Protein AF-A0A0N8VNX7-F1 (afdb_monomer_lite)

Secondary structure (DSSP, 8-state):
-EEEEEEE--HHHHHHHHHTT-EEEEEEEEE-S-TTT-EEB--EEE-S--SEEEEEEE--EEEEEE-----TTPBPP---SS--------------EEEEE--TT-EEEE-GGG-EEEESSS--SSSSEEEEE-SSS-EEEEEEEEETTTTEEEESEEEEE-TTEEEEEEEEEEEEEEEESS-PPTTBB--S--S-EEEEE-TT-GGGEEE-

Organism: NCBI:txid362413

Foldseek 3Di:
DKAKEKEFDDPVRLVVCQVLFKKKFKAFDKDWPCVVQKFFFRQDIDTNDDRIDMDMADAQKKKKWKPDDDDAQGFTDDDAPDDPPDPDDDDDPDMDMYMDGDAFQWEWEAEPPRDTDIHPPNRNPDRWYKYWYQYQDKTWMAMWGQDPVVRTTFGNITGIHHNGDMMTMGTALKMKIAMDSDPHDTRGGHDDGPGDIDIDHLVVPDVNYDYD

Structure (mmCIF, N/CA/C/O backbone):
data_AF-A0A0N8VNX7-F1
#
_entry.id   AF-A0A0N8VNX7-F1
#
loop_
_atom_site.group_PDB
_atom_site.id
_atom_site.type_symbol
_atom_site.label_atom_id
_atom_site.label_alt_id
_atom_site.label_comp_id
_atom_site.label_asym_id
_atom_site.label_entity_id
_atom_site.label_seq_id
_atom_site.pdbx_PDB_ins_code
_atom_site.Cartn_x
_atom_site.Cartn_y
_atom_site.Cartn_z
_atom_site.occupancy
_atom_site.B_iso_or_equiv
_atom_site.auth_seq_id
_atom_site.auth_comp_id
_atom_site.auth_asym_id
_atom_site.auth_atom_id
_atom_site.pdbx_PDB_model_num
ATOM 1 N N . MET A 1 1 ? -11.288 10.802 -5.639 1.00 75.00 1 MET A N 1
ATOM 2 C CA . MET A 1 1 ? -12.505 10.416 -4.893 1.00 75.00 1 MET A CA 1
ATOM 3 C C . MET A 1 1 ? -12.052 9.952 -3.524 1.00 75.00 1 MET A C 1
ATOM 5 O O . MET A 1 1 ? -11.127 9.146 -3.462 1.00 75.00 1 MET A O 1
ATOM 9 N N . LYS A 1 2 ? -12.613 10.541 -2.468 1.00 89.75 2 LYS A N 1
ATOM 10 C CA . LYS A 1 2 ? -12.216 10.286 -1.083 1.00 89.75 2 LYS A CA 1
ATOM 11 C C . LYS A 1 2 ? -12.902 9.029 -0.573 1.00 89.75 2 LYS A C 1
ATOM 13 O O . LYS A 1 2 ? -14.103 8.887 -0.768 1.00 89.75 2 LYS A O 1
ATOM 18 N N . ASN A 1 3 ? -12.131 8.137 0.032 1.00 93.56 3 ASN A N 1
ATOM 19 C CA . ASN A 1 3 ? -12.617 6.938 0.701 1.00 93.56 3 ASN A CA 1
ATOM 20 C C . ASN A 1 3 ? -12.489 7.136 2.208 1.00 93.56 3 ASN A C 1
ATOM 22 O O . ASN A 1 3 ? -11.553 7.804 2.665 1.00 93.56 3 ASN A O 1
ATOM 26 N N . SER A 1 4 ? -13.399 6.544 2.977 1.00 95.56 4 SER A N 1
ATOM 27 C CA . SER A 1 4 ? -13.313 6.597 4.431 1.00 95.56 4 SER A CA 1
ATOM 28 C C . SER A 1 4 ? -13.875 5.366 5.129 1.00 95.56 4 SER A C 1
ATOM 30 O O . SER A 1 4 ? -14.791 4.697 4.653 1.00 95.56 4 SER A O 1
ATOM 32 N N . VAL A 1 5 ? -13.325 5.076 6.303 1.00 96.81 5 VAL A N 1
ATOM 33 C CA . VAL A 1 5 ? -13.884 4.112 7.248 1.00 96.81 5 VAL A CA 1
ATOM 34 C C . VAL A 1 5 ? -13.924 4.748 8.627 1.00 96.81 5 VAL A C 1
ATOM 36 O O . VAL A 1 5 ? -12.922 5.285 9.098 1.00 96.81 5 VAL A O 1
ATOM 39 N N . ILE A 1 6 ? -15.087 4.680 9.269 1.00 97.00 6 ILE A N 1
ATOM 40 C CA . ILE A 1 6 ? -15.274 5.058 10.669 1.00 97.00 6 ILE A CA 1
ATOM 41 C C . ILE A 1 6 ? -15.385 3.775 11.480 1.00 97.00 6 ILE A C 1
ATOM 43 O O . ILE A 1 6 ? -16.216 2.928 11.171 1.00 97.00 6 ILE A O 1
ATOM 47 N N . ILE A 1 7 ? -14.567 3.642 12.515 1.00 96.44 7 ILE A N 1
ATOM 48 C CA . ILE A 1 7 ? -14.574 2.489 13.412 1.00 96.44 7 ILE A CA 1
ATOM 49 C C . ILE A 1 7 ? -15.059 2.960 14.772 1.00 96.44 7 ILE A C 1
ATOM 51 O O . ILE A 1 7 ? -14.428 3.834 15.374 1.00 96.44 7 ILE A O 1
ATOM 55 N N . ASN A 1 8 ? -16.156 2.383 15.252 1.00 97.12 8 ASN A N 1
ATOM 56 C CA . ASN A 1 8 ? -16.704 2.680 16.565 1.00 97.12 8 ASN A CA 1
ATOM 57 C C . ASN A 1 8 ? -16.364 1.579 17.568 1.00 97.12 8 ASN A C 1
ATOM 59 O O . ASN A 1 8 ? -16.551 0.391 17.323 1.00 97.12 8 ASN A O 1
ATOM 63 N N . PHE A 1 9 ? -15.925 1.995 18.748 1.00 96.38 9 PHE A N 1
ATOM 64 C CA . PHE A 1 9 ? -15.581 1.110 19.849 1.00 96.38 9 PHE A CA 1
ATOM 65 C C . PHE A 1 9 ? -16.485 1.364 21.052 1.00 96.38 9 PHE A C 1
ATOM 67 O O . PHE A 1 9 ? -16.878 2.500 21.341 1.00 96.38 9 PHE A O 1
ATOM 74 N N . SER A 1 10 ? -16.766 0.304 21.812 1.00 97.81 10 SER A N 1
ATOM 75 C CA . SER A 1 10 ? -17.293 0.466 23.165 1.00 97.81 10 SER A CA 1
ATOM 76 C C . SER A 1 10 ? -16.218 1.074 24.076 1.00 97.81 10 SER A C 1
ATOM 78 O O . SER A 1 10 ? -15.021 0.985 23.798 1.00 97.81 10 SER A O 1
ATOM 80 N N . GLN A 1 11 ? -16.638 1.682 25.190 1.00 98.00 11 GLN A N 1
ATOM 81 C CA . GLN A 1 11 ? -15.699 2.223 26.179 1.00 98.00 11 GLN A CA 1
ATOM 82 C C . GLN A 1 11 ? -14.754 1.134 26.719 1.00 98.00 11 GLN A C 1
ATOM 84 O O . GLN A 1 11 ? -13.549 1.351 26.782 1.00 98.00 11 GLN A O 1
ATOM 89 N N . GLU A 1 12 ? -15.296 -0.045 27.025 1.00 98.12 12 GLU A N 1
ATOM 90 C CA . GLU A 1 12 ? -14.537 -1.204 27.507 1.00 98.12 12 GLU A CA 1
ATOM 91 C C . GLU A 1 12 ? -13.461 -1.647 26.501 1.00 98.12 12 GLU A C 1
ATOM 93 O O . GLU A 1 12 ? -12.321 -1.908 26.875 1.00 98.12 12 GLU A O 1
ATOM 98 N N . THR A 1 13 ? -13.788 -1.662 25.202 1.00 96.50 13 THR A N 1
ATOM 99 C CA . THR A 1 13 ? -12.812 -2.001 24.154 1.00 96.50 13 THR A CA 1
ATOM 100 C C . THR A 1 13 ? -11.686 -0.972 24.077 1.00 96.50 13 THR A C 1
ATOM 102 O O . THR A 1 13 ? -10.525 -1.349 23.958 1.00 96.50 13 THR A O 1
ATOM 105 N N . VAL A 1 14 ? -12.002 0.323 24.177 1.00 97.69 14 VAL A N 1
ATOM 106 C CA . VAL A 1 14 ? -10.984 1.387 24.174 1.00 97.69 14 VAL A CA 1
ATOM 107 C C . VAL A 1 14 ? -10.014 1.225 25.345 1.00 97.69 14 VAL A C 1
ATOM 109 O O . VAL A 1 14 ? -8.804 1.352 25.159 1.00 97.69 14 VAL A O 1
ATOM 112 N N . GLU A 1 15 ? -10.527 0.931 26.539 1.00 98.06 15 GLU A N 1
ATOM 113 C CA . GLU A 1 15 ? -9.709 0.713 27.735 1.00 98.06 15 GLU A CA 1
ATOM 114 C C . GLU A 1 15 ? -8.779 -0.491 27.569 1.00 98.06 15 GLU A C 1
ATOM 116 O O . GLU A 1 15 ? -7.575 -0.353 27.785 1.00 98.06 15 GLU A O 1
ATOM 121 N N . ALA A 1 16 ? -9.305 -1.629 27.105 1.00 96.25 16 ALA A N 1
ATOM 122 C CA . ALA A 1 16 ? -8.510 -2.831 26.862 1.00 96.25 16 ALA A CA 1
ATOM 123 C C . ALA A 1 16 ? -7.405 -2.596 25.817 1.00 96.25 16 ALA A C 1
ATOM 125 O O . ALA A 1 16 ? -6.234 -2.884 26.070 1.00 96.25 16 ALA A O 1
ATOM 126 N N . LEU A 1 17 ? -7.752 -2.003 24.668 1.00 95.56 17 LEU A N 1
ATOM 127 C CA . LEU A 1 17 ? -6.796 -1.749 23.588 1.00 95.56 17 LEU A CA 1
ATOM 128 C C . LEU A 1 17 ? -5.668 -0.801 24.018 1.00 95.56 17 LEU A C 1
ATOM 130 O O . LEU A 1 17 ? -4.512 -1.003 23.646 1.00 95.56 17 LEU A O 1
ATOM 134 N N . ASN A 1 18 ? -5.992 0.232 24.800 1.00 96.25 18 ASN A N 1
ATOM 135 C CA . ASN A 1 18 ? -5.006 1.197 25.278 1.00 96.25 18 ASN A CA 1
ATOM 136 C C . ASN A 1 18 ? -4.121 0.635 26.397 1.00 96.25 18 ASN A C 1
ATOM 138 O O . ASN A 1 18 ? -2.932 0.940 26.426 1.00 96.25 18 ASN A O 1
ATOM 142 N N . MET A 1 19 ? -4.674 -0.183 27.297 1.00 96.19 19 MET A N 1
ATOM 143 C CA . MET A 1 19 ? -3.927 -0.790 28.404 1.00 96.19 19 MET A CA 1
ATOM 144 C C . MET A 1 19 ? -2.858 -1.768 27.907 1.00 96.19 19 MET A C 1
ATOM 146 O O . MET A 1 19 ? -1.741 -1.777 28.419 1.00 96.19 19 MET A O 1
ATOM 150 N N . GLU A 1 20 ? -3.181 -2.546 26.874 1.00 94.12 20 GLU A N 1
ATOM 151 C CA . GLU A 1 20 ? -2.264 -3.510 26.255 1.00 94.12 20 GLU A CA 1
ATOM 152 C C . GLU A 1 20 ? -1.399 -2.897 25.136 1.00 94.12 20 GLU A C 1
ATOM 154 O O . GLU A 1 20 ? -0.640 -3.607 24.484 1.00 94.12 20 GLU A O 1
ATOM 159 N N . ASN A 1 21 ? -1.464 -1.574 24.929 1.00 93.94 21 ASN A N 1
ATOM 160 C 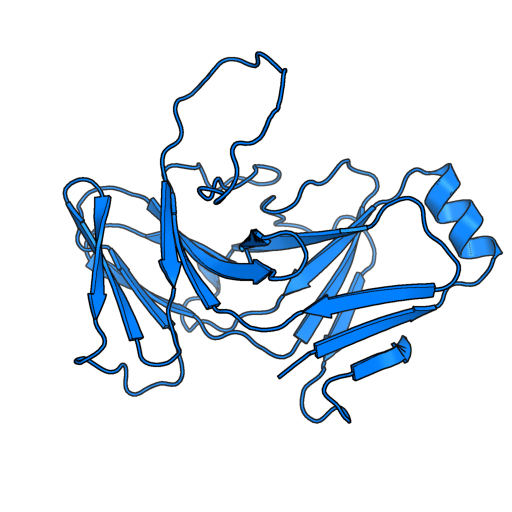CA . ASN A 1 21 ? -0.715 -0.849 23.894 1.00 93.94 21 ASN A CA 1
ATOM 161 C C . ASN A 1 21 ? -0.913 -1.401 22.471 1.00 93.94 21 ASN A C 1
ATOM 163 O O . ASN A 1 21 ? 0.029 -1.436 21.674 1.00 93.94 21 ASN A O 1
ATOM 167 N N . TYR A 1 22 ? -2.140 -1.796 22.121 1.00 95.19 22 TYR A N 1
ATOM 168 C CA . TYR A 1 22 ? -2.427 -2.233 20.759 1.00 95.19 22 TYR A CA 1
ATOM 169 C C . TYR A 1 22 ? -2.208 -1.112 19.737 1.00 95.19 22 TYR A C 1
ATOM 171 O O . TYR A 1 22 ? -2.371 0.084 19.998 1.00 95.19 22 TYR A O 1
ATOM 179 N N . THR A 1 23 ? -1.906 -1.542 18.521 1.00 95.50 23 THR A N 1
ATOM 180 C CA . THR A 1 23 ? -1.861 -0.737 17.307 1.00 95.50 23 THR A CA 1
ATOM 181 C C . THR A 1 23 ? -2.883 -1.291 16.323 1.00 95.50 23 THR A C 1
ATOM 183 O O . THR A 1 23 ? -2.962 -2.500 16.113 1.00 95.50 23 THR A O 1
ATOM 186 N N . LEU A 1 24 ? -3.670 -0.415 15.705 1.00 96.25 24 LEU A N 1
ATOM 187 C CA . LEU A 1 24 ? -4.528 -0.765 14.582 1.00 96.25 24 LEU A CA 1
ATOM 188 C C . LEU A 1 24 ? -3.742 -0.532 13.299 1.00 96.25 24 LEU A C 1
ATOM 190 O O . LEU A 1 24 ? -3.422 0.608 12.958 1.00 96.25 24 LEU A O 1
ATOM 194 N N . CYS A 1 25 ? -3.435 -1.619 12.607 1.00 97.06 25 CYS A N 1
ATOM 195 C CA . CYS A 1 25 ? -2.749 -1.622 11.328 1.00 97.06 25 CYS A CA 1
ATOM 196 C C . CYS A 1 25 ? -3.772 -1.645 10.195 1.00 97.06 25 CYS A C 1
ATOM 198 O O . CYS A 1 25 ? -4.707 -2.451 10.200 1.00 97.06 25 CYS A O 1
ATOM 200 N N . CYS A 1 26 ? -3.562 -0.783 9.208 1.00 96.88 26 CYS A N 1
ATOM 201 C CA . CYS A 1 26 ? -4.448 -0.616 8.068 1.00 96.88 26 CYS A CA 1
ATOM 202 C C . CYS A 1 26 ? -3.704 -0.943 6.777 1.00 96.88 26 CYS A C 1
ATOM 204 O O . CYS A 1 26 ? -2.600 -0.450 6.549 1.00 96.88 26 CYS A O 1
ATOM 206 N N . PHE A 1 27 ? -4.332 -1.726 5.906 1.00 96.94 27 PHE A N 1
ATOM 207 C CA . PHE A 1 27 ? -3.760 -2.169 4.640 1.00 96.94 27 PHE A CA 1
ATOM 208 C C . PHE A 1 27 ? -4.718 -1.841 3.505 1.00 96.94 27 PHE A C 1
ATOM 210 O O . PHE A 1 27 ? -5.876 -2.265 3.520 1.00 96.94 27 PHE A O 1
ATOM 217 N N . LEU A 1 28 ? -4.228 -1.121 2.500 1.00 96.56 28 LEU A N 1
ATOM 218 C CA . LEU A 1 28 ? -4.985 -0.887 1.276 1.00 96.56 28 LEU A CA 1
ATOM 219 C C . LEU A 1 28 ? -4.839 -2.093 0.350 1.00 96.56 28 LEU A C 1
ATOM 221 O O . LEU A 1 28 ? -3.729 -2.526 0.039 1.00 96.56 28 LEU A O 1
ATOM 225 N N . ALA A 1 29 ? -5.965 -2.644 -0.095 1.00 94.44 29 ALA A N 1
ATOM 226 C CA . ALA A 1 29 ? -5.950 -3.801 -0.972 1.00 94.44 29 ALA A CA 1
ATOM 227 C C . ALA A 1 29 ? -5.493 -3.426 -2.387 1.00 94.44 29 ALA A C 1
ATOM 229 O O . ALA A 1 29 ? -5.868 -2.388 -2.933 1.00 94.44 29 ALA A O 1
ATOM 230 N N . CYS A 1 30 ? -4.747 -4.332 -3.013 1.00 94.06 30 CYS A N 1
ATOM 231 C CA . CYS A 1 30 ? -4.369 -4.254 -4.419 1.00 94.06 30 CYS A CA 1
ATOM 232 C C . CYS A 1 30 ? -4.685 -5.582 -5.115 1.00 94.06 30 CYS A C 1
ATOM 234 O O . CYS A 1 30 ? -4.699 -6.641 -4.489 1.00 94.06 30 CYS A O 1
ATOM 236 N N . LYS A 1 31 ? -4.924 -5.526 -6.422 1.00 93.38 31 LYS A N 1
ATOM 237 C CA . LYS A 1 31 ? -5.036 -6.678 -7.318 1.00 93.38 31 LYS A CA 1
ATOM 238 C C . LYS A 1 31 ? -3.792 -6.747 -8.195 1.00 93.38 31 LYS A C 1
ATOM 240 O O . LYS A 1 31 ? -3.263 -5.713 -8.586 1.00 93.38 31 LYS A O 1
ATOM 245 N N . SER A 1 32 ? -3.357 -7.958 -8.507 1.00 92.88 32 SER A N 1
ATOM 246 C CA . SER A 1 32 ? -2.260 -8.236 -9.434 1.00 92.88 32 SER A CA 1
ATOM 247 C C . SER A 1 32 ? -2.495 -9.597 -10.078 1.00 92.88 32 SER A C 1
ATOM 249 O O . SER A 1 32 ? -3.056 -10.482 -9.423 1.00 92.88 32 SER A O 1
ATOM 251 N N . LYS A 1 33 ? -2.045 -9.804 -11.321 1.00 90.12 33 LYS A N 1
ATOM 252 C CA . LYS A 1 33 ? -1.993 -11.148 -11.923 1.00 90.12 33 LYS A CA 1
ATOM 253 C C . LYS A 1 33 ? -0.903 -12.024 -11.298 1.00 90.12 33 LYS A C 1
ATOM 255 O O . LYS A 1 33 ? -0.966 -13.241 -11.440 1.00 90.12 33 LYS A O 1
ATOM 260 N N . ASN A 1 34 ? 0.030 -11.430 -10.545 1.00 86.56 34 ASN A N 1
ATOM 261 C CA . ASN A 1 34 ? 1.129 -12.115 -9.861 1.00 86.56 34 ASN A CA 1
ATOM 262 C C . ASN A 1 34 ? 0.995 -12.050 -8.320 1.00 86.56 34 ASN A C 1
ATOM 264 O O . ASN A 1 34 ? 1.906 -11.570 -7.637 1.00 86.56 34 ASN A O 1
ATOM 268 N N . PRO A 1 35 ? -0.115 -12.530 -7.720 1.00 86.31 35 PRO A N 1
ATOM 269 C CA . PRO A 1 35 ? -0.376 -12.364 -6.287 1.00 86.31 35 PRO A CA 1
ATOM 270 C C . PRO A 1 35 ? 0.632 -13.099 -5.390 1.00 86.31 35 PRO A C 1
ATOM 272 O O . PRO A 1 35 ? 0.799 -12.735 -4.232 1.00 86.31 35 PRO A O 1
ATOM 275 N N . SER A 1 36 ? 1.344 -14.108 -5.901 1.00 86.06 36 SER A N 1
ATOM 276 C CA . SER A 1 36 ? 2.385 -14.824 -5.150 1.00 86.06 36 SER A CA 1
ATOM 277 C C . SER A 1 36 ? 3.630 -13.972 -4.865 1.00 86.06 36 SER A C 1
ATOM 279 O O . SER A 1 36 ? 4.346 -14.243 -3.897 1.00 86.06 36 SER A O 1
ATOM 281 N N . LEU A 1 37 ? 3.885 -12.937 -5.675 1.00 87.88 37 LEU A N 1
ATOM 282 C CA . LEU A 1 37 ? 4.997 -11.994 -5.503 1.00 87.88 37 LEU A CA 1
ATOM 283 C C . LEU A 1 37 ? 4.621 -10.791 -4.632 1.00 87.88 37 LEU A C 1
ATOM 285 O O . LEU A 1 37 ? 5.503 -10.123 -4.097 1.00 87.88 37 LEU A O 1
ATOM 289 N N . PHE A 1 38 ? 3.322 -10.541 -4.469 1.00 91.75 38 PHE A N 1
ATOM 290 C CA . PHE A 1 38 ? 2.795 -9.446 -3.668 1.00 91.75 38 PHE A CA 1
ATOM 291 C C . PHE A 1 38 ? 3.092 -9.658 -2.185 1.00 91.75 38 PHE A C 1
ATOM 293 O O . PHE A 1 38 ? 2.916 -10.756 -1.645 1.00 91.75 38 PHE A O 1
ATOM 300 N N . ARG A 1 39 ? 3.499 -8.587 -1.508 1.00 95.12 39 ARG A N 1
ATOM 301 C CA . ARG A 1 39 ? 3.531 -8.480 -0.050 1.00 95.12 39 ARG A CA 1
ATOM 302 C C . ARG A 1 39 ? 2.822 -7.183 0.355 1.00 95.12 39 ARG A C 1
ATOM 304 O O . ARG A 1 39 ? 3.128 -6.138 -0.226 1.00 95.12 39 ARG A O 1
ATOM 311 N N . PRO A 1 40 ? 1.876 -7.218 1.307 1.00 95.44 40 PRO A N 1
ATOM 312 C CA . PRO A 1 40 ? 1.187 -6.012 1.733 1.00 95.44 40 PRO A CA 1
ATOM 313 C C . PRO A 1 40 ? 2.107 -5.167 2.614 1.00 95.44 40 PRO A C 1
ATOM 315 O O . PRO A 1 40 ? 2.931 -5.688 3.372 1.00 95.44 40 PRO A O 1
ATOM 318 N N . LEU A 1 41 ? 1.934 -3.854 2.522 1.00 97.06 41 LEU A N 1
ATOM 319 C CA . LEU A 1 41 ? 2.590 -2.895 3.398 1.00 97.06 41 LEU A CA 1
ATOM 320 C C . LEU A 1 41 ? 1.563 -2.282 4.343 1.00 97.06 41 LEU A C 1
ATOM 322 O O . LEU A 1 41 ? 0.450 -1.962 3.923 1.00 97.06 41 LEU A O 1
ATOM 326 N N . CYS A 1 42 ? 1.938 -2.117 5.612 1.00 97.06 42 CYS A N 1
ATOM 327 C CA . CYS A 1 42 ? 1.116 -1.395 6.575 1.00 97.06 42 CYS A CA 1
ATOM 328 C C . CYS A 1 42 ? 1.023 0.069 6.135 1.00 97.06 42 CYS A C 1
ATOM 330 O O . CYS A 1 42 ? 1.985 0.825 6.249 1.00 97.06 42 CYS A O 1
ATOM 332 N N . TRP A 1 43 ? -0.122 0.455 5.584 1.00 96.62 43 TRP A N 1
ATOM 333 C CA . TRP A 1 43 ? -0.328 1.767 4.981 1.00 96.62 43 TRP A CA 1
ATOM 334 C C . TRP A 1 43 ? -0.519 2.850 6.048 1.00 96.62 43 TRP A C 1
ATOM 336 O O . TRP A 1 43 ? 0.042 3.938 5.935 1.00 96.62 43 TRP A O 1
ATOM 346 N N . ASN A 1 44 ? -1.279 2.541 7.101 1.00 95.38 44 ASN A N 1
ATOM 347 C CA . ASN A 1 44 ? -1.517 3.450 8.217 1.00 95.38 44 ASN A CA 1
ATOM 348 C C . ASN A 1 44 ? -1.531 2.696 9.549 1.00 95.38 44 ASN A C 1
ATOM 350 O O . ASN A 1 44 ? -1.975 1.546 9.618 1.00 95.38 44 ASN A O 1
ATOM 354 N N . VAL A 1 45 ? -1.074 3.369 10.602 1.00 95.38 45 VAL A N 1
ATOM 355 C CA . VAL A 1 45 ? -1.129 2.886 11.980 1.00 95.38 45 VAL A CA 1
ATOM 356 C C . VAL A 1 45 ? -1.870 3.882 12.860 1.00 95.38 45 VAL A C 1
ATOM 358 O O . VAL A 1 45 ? -1.602 5.083 12.827 1.00 95.38 45 VAL A O 1
ATOM 361 N N . THR A 1 46 ? -2.777 3.374 13.689 1.00 95.69 46 THR A N 1
ATOM 362 C CA . THR A 1 46 ? -3.441 4.147 14.743 1.00 95.69 46 THR A CA 1
ATOM 363 C C . THR A 1 46 ? -3.105 3.550 16.104 1.00 95.69 46 THR A C 1
ATOM 365 O O . THR A 1 46 ? -3.198 2.341 16.306 1.00 95.69 46 THR A O 1
ATOM 368 N N . LYS A 1 47 ? -2.722 4.415 17.042 1.00 94.56 47 LYS A N 1
ATOM 369 C CA . LYS A 1 47 ? -2.460 4.098 18.451 1.00 94.56 47 LYS A CA 1
ATOM 370 C C . LYS A 1 47 ? -3.280 5.042 19.319 1.00 94.56 47 LYS A C 1
ATOM 372 O O . LYS A 1 47 ? -3.703 6.087 18.829 1.00 94.56 47 LYS A O 1
ATOM 377 N N . ARG A 1 48 ? -3.416 4.728 20.612 1.00 93.44 48 ARG A N 1
ATOM 378 C CA . ARG A 1 48 ? -4.162 5.550 21.586 1.00 93.44 48 ARG A CA 1
ATOM 379 C C . ARG A 1 48 ? -5.606 5.763 21.126 1.00 93.44 48 ARG A C 1
ATOM 381 O O . ARG A 1 48 ? -5.998 6.838 20.679 1.00 93.44 48 ARG A O 1
ATOM 388 N N . PHE A 1 49 ? -6.374 4.689 21.201 1.00 95.75 49 PHE A N 1
ATOM 389 C CA . PHE A 1 49 ? -7.737 4.621 20.711 1.00 95.75 49 PHE A CA 1
ATOM 390 C C . PHE A 1 49 ? -8.673 5.553 21.471 1.00 95.75 49 PHE A C 1
ATOM 392 O O . PHE A 1 49 ? -8.566 5.735 22.684 1.00 95.75 49 PHE A O 1
ATOM 399 N N . MET A 1 50 ? -9.634 6.078 20.722 1.00 96.75 50 MET A N 1
ATOM 400 C CA . MET A 1 50 ? -10.824 6.770 21.206 1.00 96.75 50 MET A CA 1
ATOM 401 C C . MET A 1 50 ? -12.050 5.976 20.743 1.00 96.75 50 MET A C 1
ATOM 403 O O . MET A 1 50 ? -11.917 5.070 19.926 1.00 96.75 50 MET A O 1
ATOM 407 N N . LYS A 1 51 ? -13.257 6.328 21.205 1.00 97.31 51 LYS A N 1
ATOM 408 C CA . LYS A 1 51 ? -14.499 5.626 20.811 1.00 97.31 51 LYS A CA 1
ATOM 409 C C . LYS A 1 51 ? -14.789 5.629 19.310 1.00 97.31 51 LYS A C 1
ATOM 411 O O . LYS A 1 51 ? -15.563 4.796 18.862 1.00 97.31 51 LYS A O 1
ATOM 416 N N . SER A 1 52 ? -14.219 6.567 18.563 1.00 97.38 52 SER A N 1
ATOM 417 C CA . SER A 1 52 ? -14.374 6.668 17.116 1.00 97.38 52 SER A CA 1
ATOM 418 C C . SER A 1 52 ? -13.013 6.934 1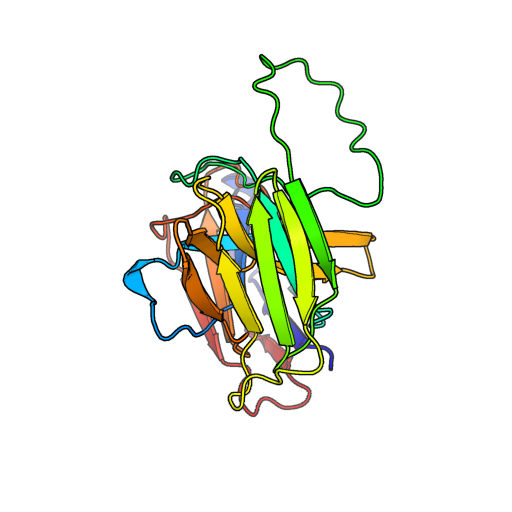6.495 1.00 97.38 52 SER A C 1
ATOM 420 O O . SER A 1 52 ? -12.332 7.884 16.887 1.00 97.38 52 SER A O 1
ATOM 422 N N . VAL A 1 53 ? -12.640 6.125 15.509 1.00 96.31 53 VAL A N 1
ATOM 423 C CA . VAL A 1 53 ? -11.448 6.321 14.677 1.00 96.31 53 VAL A CA 1
ATOM 424 C C . VAL A 1 53 ? -11.901 6.525 13.240 1.00 96.31 53 VAL A C 1
ATOM 426 O O . VAL A 1 53 ? -12.605 5.687 12.687 1.00 96.31 53 VAL A O 1
ATOM 429 N N . LEU A 1 54 ? -11.503 7.647 12.645 1.00 95.75 54 LEU A N 1
ATOM 430 C CA . LEU A 1 54 ? -11.749 7.959 11.242 1.00 95.75 54 LEU A CA 1
ATOM 431 C C . LEU A 1 54 ? -10.462 7.722 10.449 1.00 95.75 54 LEU A C 1
ATOM 433 O O . LEU A 1 54 ? -9.430 8.320 10.746 1.00 95.75 54 LEU A O 1
ATOM 437 N N . ILE A 1 55 ? -10.549 6.877 9.428 1.00 94.69 55 ILE A N 1
ATOM 438 C CA . ILE A 1 55 ? -9.477 6.617 8.470 1.00 94.69 55 ILE A CA 1
ATOM 439 C C . ILE A 1 55 ? -9.942 7.129 7.114 1.00 94.69 55 ILE A C 1
ATOM 441 O O . ILE A 1 55 ? -10.989 6.705 6.628 1.00 94.69 55 ILE A O 1
ATOM 445 N N . GLU A 1 56 ? -9.168 8.015 6.491 1.00 93.69 56 GLU A N 1
ATOM 446 C CA . GLU A 1 56 ? -9.497 8.594 5.187 1.00 93.69 56 GLU A CA 1
ATOM 447 C C . GLU A 1 56 ? -8.313 8.526 4.234 1.00 93.69 56 GLU A C 1
ATOM 449 O O . GLU A 1 56 ? -7.165 8.718 4.637 1.00 93.69 56 GLU A O 1
ATOM 454 N N . TRP A 1 57 ? -8.598 8.297 2.955 1.00 92.25 57 TRP A N 1
ATOM 455 C CA . TRP A 1 57 ? -7.580 8.342 1.915 1.00 92.25 57 TRP A CA 1
ATOM 456 C C . TRP A 1 57 ? -8.153 8.742 0.564 1.00 92.25 57 TRP A C 1
ATOM 458 O O . TRP A 1 57 ? -9.328 8.542 0.253 1.00 92.25 57 TRP A O 1
ATOM 468 N N . GLU A 1 58 ? -7.270 9.262 -0.275 1.00 89.69 58 GLU A N 1
ATOM 469 C CA . GLU A 1 58 ? -7.503 9.478 -1.695 1.00 89.69 58 GLU A CA 1
ATOM 470 C C . GLU A 1 58 ? -6.401 8.765 -2.466 1.00 89.69 58 GLU A C 1
ATOM 472 O O . GLU A 1 58 ? -5.250 8.745 -2.037 1.00 89.69 58 GLU A O 1
ATOM 477 N N . TYR A 1 59 ? -6.730 8.191 -3.619 1.00 84.94 59 TYR A N 1
ATOM 478 C CA . TYR A 1 59 ? -5.726 7.582 -4.485 1.00 84.94 59 TYR A CA 1
ATOM 479 C C . TYR A 1 59 ? -4.974 8.661 -5.276 1.00 84.94 59 TYR A C 1
ATOM 481 O O . TYR A 1 59 ? -5.222 8.861 -6.461 1.00 84.94 59 TYR A O 1
ATOM 489 N N . SER A 1 60 ? -4.050 9.358 -4.611 1.00 92.50 60 SER A N 1
ATOM 490 C CA . SER A 1 60 ? -2.958 10.075 -5.277 1.00 92.50 60 SER A CA 1
ATOM 491 C C . SER A 1 60 ? -1.814 9.082 -5.484 1.00 92.50 60 SER A C 1
ATOM 493 O O . SER A 1 60 ? -0.967 8.896 -4.608 1.00 92.50 60 SER A O 1
ATOM 495 N N . LEU A 1 61 ? -1.894 8.329 -6.582 1.00 94.25 61 LEU A N 1
ATOM 496 C CA . LEU A 1 61 ? -1.029 7.180 -6.832 1.00 94.25 61 LEU A CA 1
ATOM 497 C C . LEU A 1 61 ? 0.392 7.602 -7.207 1.00 94.25 61 LEU A C 1
ATOM 499 O O . LEU A 1 61 ? 0.615 8.485 -8.036 1.00 94.25 61 LEU A O 1
ATOM 503 N N . SER A 1 62 ? 1.344 6.879 -6.630 1.00 95.88 62 SER A N 1
ATOM 504 C CA . SER A 1 62 ? 2.743 6.889 -7.024 1.00 95.88 62 SER A CA 1
ATOM 505 C C . SER A 1 62 ? 3.262 5.458 -7.106 1.00 95.88 62 SER A C 1
ATOM 507 O O . SER A 1 62 ? 2.765 4.560 -6.425 1.00 95.88 62 SER A O 1
ATOM 509 N N . SER A 1 63 ? 4.276 5.237 -7.930 1.00 95.88 63 SER A N 1
ATOM 510 C CA . SER A 1 63 ? 5.080 4.019 -7.925 1.00 95.88 63 SER A CA 1
ATOM 511 C C . SER A 1 63 ? 6.471 4.318 -7.385 1.00 95.88 63 SER A C 1
ATOM 513 O O . SER A 1 63 ? 6.907 5.472 -7.357 1.00 95.88 63 SER A O 1
ATOM 515 N N . TYR A 1 64 ? 7.174 3.288 -6.930 1.00 96.44 64 TYR A N 1
ATOM 516 C CA . TYR A 1 64 ? 8.511 3.447 -6.371 1.00 96.44 64 TYR A CA 1
ATOM 517 C C . TYR A 1 64 ? 9.454 2.314 -6.772 1.00 96.44 64 TYR A C 1
ATOM 519 O O . TYR A 1 64 ? 9.026 1.201 -7.083 1.00 96.44 64 TYR A O 1
ATOM 527 N N . ALA A 1 65 ? 10.751 2.607 -6.687 1.00 96.25 65 ALA A N 1
ATOM 528 C CA . ALA A 1 65 ? 11.832 1.630 -6.650 1.00 96.25 65 ALA A CA 1
ATOM 529 C C . ALA A 1 65 ? 12.685 1.887 -5.405 1.00 96.25 65 ALA A C 1
ATOM 531 O O . ALA A 1 65 ? 12.950 3.033 -5.047 1.00 96.25 65 ALA A O 1
ATOM 532 N N . SER A 1 66 ? 13.091 0.824 -4.720 1.00 95.94 66 SER A N 1
ATOM 533 C CA . SER A 1 66 ? 13.844 0.900 -3.470 1.00 95.94 66 SER A CA 1
ATOM 534 C C . SER A 1 66 ? 14.853 -0.237 -3.377 1.00 95.94 66 SER A C 1
ATOM 536 O O . SER A 1 66 ? 14.595 -1.348 -3.841 1.00 95.94 66 SER A O 1
ATOM 538 N N . THR A 1 67 ? 15.994 0.023 -2.743 1.00 94.94 67 THR A N 1
ATOM 539 C CA . THR A 1 67 ? 16.993 -1.005 -2.410 1.00 94.94 67 THR A CA 1
ATOM 540 C C . THR A 1 67 ? 16.720 -1.677 -1.059 1.00 94.94 67 THR A C 1
ATOM 542 O O . THR A 1 67 ? 17.518 -2.494 -0.591 1.00 94.94 67 THR A O 1
ATOM 545 N N . SER A 1 68 ? 15.595 -1.350 -0.411 1.00 95.31 68 SER A N 1
ATOM 546 C CA . SER A 1 68 ? 15.127 -2.041 0.790 1.00 95.31 68 SER A CA 1
ATOM 547 C C . SER A 1 68 ? 14.955 -3.540 0.550 1.00 95.31 68 SER A C 1
ATOM 549 O O . SER A 1 68 ? 14.416 -3.979 -0.462 1.00 95.31 68 SER A O 1
ATOM 551 N N . VAL A 1 69 ? 15.351 -4.336 1.541 1.00 93.75 69 VAL A N 1
ATOM 552 C CA . VAL A 1 69 ? 15.135 -5.785 1.526 1.00 93.75 69 VAL A CA 1
ATOM 553 C C . VAL A 1 69 ? 13.693 -6.088 1.931 1.00 93.75 69 VAL A C 1
ATOM 555 O O . VAL A 1 69 ? 13.222 -5.608 2.964 1.00 93.75 69 VAL A O 1
ATOM 558 N N . ILE A 1 70 ? 13.011 -6.927 1.150 1.00 94.88 70 ILE A N 1
ATOM 559 C CA . ILE A 1 70 ? 11.649 -7.388 1.445 1.00 94.8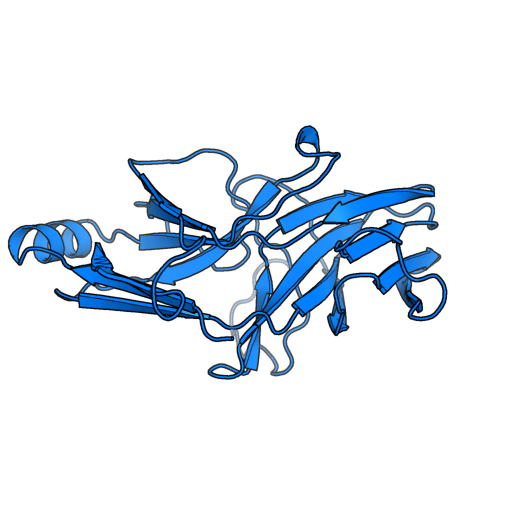8 70 ILE A CA 1
ATOM 560 C C . ILE A 1 70 ? 11.725 -8.580 2.402 1.00 94.88 70 ILE A C 1
ATOM 562 O O . ILE A 1 70 ? 11.961 -9.715 1.989 1.00 94.88 70 ILE A O 1
ATOM 566 N N . MET A 1 71 ? 11.519 -8.312 3.687 1.00 93.75 71 MET A N 1
ATOM 567 C CA . MET A 1 71 ? 11.464 -9.305 4.761 1.00 93.75 71 MET A CA 1
ATOM 568 C C . MET A 1 71 ? 10.309 -8.971 5.709 1.00 93.75 71 MET A C 1
ATOM 570 O O . MET A 1 71 ? 9.966 -7.793 5.805 1.00 93.75 71 MET A O 1
ATOM 574 N N . PRO A 1 72 ? 9.712 -9.967 6.394 1.00 93.06 72 PRO A N 1
ATOM 575 C CA . PRO A 1 72 ? 8.735 -9.710 7.451 1.00 93.06 72 PRO A CA 1
ATOM 576 C C . PRO A 1 72 ? 9.252 -8.669 8.445 1.00 93.06 72 PRO A C 1
ATOM 578 O O . PRO A 1 72 ? 10.440 -8.666 8.765 1.00 93.06 72 PRO A O 1
ATOM 581 N N . ASP A 1 73 ? 8.357 -7.793 8.891 1.00 91.81 73 ASP A N 1
ATOM 582 C CA . ASP A 1 73 ? 8.582 -6.768 9.916 1.00 91.81 73 ASP A CA 1
ATOM 583 C C . ASP A 1 73 ? 9.607 -5.690 9.533 1.00 91.81 73 ASP A C 1
ATOM 585 O O . ASP A 1 73 ? 9.913 -4.791 10.316 1.00 91.81 73 ASP A O 1
ATOM 589 N N . ASN A 1 74 ? 10.089 -5.715 8.288 1.00 93.38 74 ASN A N 1
ATOM 590 C CA . ASN A 1 74 ? 11.016 -4.727 7.772 1.00 93.38 74 ASN A CA 1
ATOM 591 C C . ASN A 1 74 ? 10.267 -3.562 7.113 1.00 93.38 74 ASN A C 1
ATOM 593 O O . ASN A 1 74 ? 9.301 -3.765 6.372 1.00 93.38 74 ASN A O 1
ATOM 597 N N . VAL A 1 75 ? 10.738 -2.337 7.349 1.00 94.88 75 VAL A N 1
ATOM 598 C CA . VAL A 1 75 ? 10.190 -1.123 6.727 1.00 94.88 75 VAL A CA 1
ATOM 599 C C . VAL A 1 75 ? 10.794 -0.945 5.337 1.00 94.88 75 VAL A C 1
ATOM 601 O O . VAL A 1 75 ? 12.017 -0.913 5.173 1.00 94.88 75 VAL A O 1
ATOM 604 N N . ILE A 1 76 ? 9.943 -0.799 4.322 1.00 96.44 76 ILE A N 1
ATOM 605 C CA . ILE A 1 76 ? 10.389 -0.431 2.977 1.00 96.44 76 ILE A CA 1
ATOM 606 C C . ILE A 1 76 ? 10.567 1.086 2.914 1.00 96.44 76 ILE A C 1
ATOM 608 O O . ILE A 1 76 ? 9.670 1.855 3.260 1.00 96.44 76 ILE A O 1
ATOM 612 N N . TYR A 1 77 ? 11.746 1.519 2.475 1.00 93.56 77 TYR A N 1
ATOM 613 C CA . TYR A 1 77 ? 12.087 2.926 2.357 1.00 93.56 77 TYR A CA 1
ATOM 614 C C . TYR A 1 77 ? 11.515 3.519 1.070 1.00 93.56 77 TYR A C 1
ATOM 616 O O . TYR A 1 77 ? 11.775 3.010 -0.025 1.00 93.56 77 TYR A O 1
ATOM 624 N N . PHE A 1 78 ? 10.823 4.648 1.223 1.00 87.44 78 PHE A N 1
ATOM 625 C CA . PHE A 1 78 ? 10.429 5.553 0.147 1.00 87.44 78 PHE A CA 1
ATOM 626 C C . PHE A 1 78 ? 10.977 6.942 0.469 1.00 87.44 78 PHE A C 1
ATOM 628 O O . PHE A 1 78 ? 10.789 7.392 1.607 1.00 87.44 78 PHE A O 1
ATOM 635 N N . PRO A 1 79 ? 11.592 7.652 -0.492 1.00 88.44 79 PRO A N 1
ATOM 636 C CA . PRO A 1 79 ? 11.955 9.049 -0.291 1.00 88.44 79 PRO A CA 1
ATOM 637 C C . PRO A 1 79 ? 10.733 9.879 0.108 1.00 88.44 79 PRO A C 1
ATOM 639 O O . PRO A 1 79 ? 9.712 9.865 -0.578 1.00 88.44 79 PRO A O 1
ATOM 642 N N . GLN A 1 80 ? 10.829 10.591 1.225 1.00 90.12 80 GLN A N 1
ATOM 643 C CA . GLN A 1 80 ? 9.775 11.487 1.695 1.00 90.12 80 GLN A CA 1
ATOM 644 C C . GLN A 1 80 ? 10.097 12.925 1.246 1.00 90.12 80 GLN A C 1
ATOM 646 O O . GLN A 1 80 ? 11.276 13.279 1.218 1.00 90.12 80 GLN A O 1
ATOM 651 N N . PRO A 1 81 ? 9.099 13.758 0.888 1.00 83.81 81 PRO A N 1
ATOM 652 C CA . PRO A 1 81 ? 9.337 15.135 0.437 1.00 83.81 81 PRO A CA 1
ATOM 653 C C . PRO A 1 81 ? 9.983 16.036 1.492 1.00 83.81 81 PRO A C 1
ATOM 655 O O . PRO A 1 81 ? 10.714 16.960 1.148 1.00 83.81 81 PRO A O 1
ATOM 658 N N . GLU A 1 82 ? 9.715 15.774 2.771 1.00 69.88 82 GLU A N 1
ATOM 659 C CA . GLU A 1 82 ? 10.333 16.484 3.886 1.00 69.88 82 GLU A CA 1
ATOM 660 C C . GLU A 1 82 ? 11.387 15.589 4.552 1.00 69.88 82 GLU A C 1
ATOM 662 O O . GLU A 1 82 ? 11.139 14.391 4.749 1.00 69.88 82 GLU A O 1
ATOM 667 N N . PRO A 1 83 ? 12.566 16.135 4.907 1.00 58.94 83 PRO A N 1
ATOM 668 C CA . PRO A 1 83 ? 13.582 15.370 5.607 1.00 58.94 83 PRO A CA 1
ATOM 669 C C . PRO A 1 83 ? 13.011 14.855 6.928 1.00 58.94 83 PRO A C 1
ATOM 671 O O . PRO A 1 83 ? 12.457 15.608 7.731 1.00 58.94 83 PRO A O 1
ATOM 674 N N . ILE A 1 84 ? 13.163 13.553 7.162 1.00 55.28 84 ILE A N 1
ATOM 675 C CA . ILE A 1 84 ? 12.875 12.958 8.461 1.00 55.28 84 ILE A CA 1
ATOM 676 C C . ILE A 1 84 ? 13.906 13.545 9.431 1.00 55.28 84 ILE A C 1
ATOM 678 O O . ILE A 1 84 ? 15.077 13.171 9.398 1.00 55.28 84 ILE A O 1
ATOM 682 N N . LEU A 1 85 ? 13.490 14.474 10.293 1.00 49.75 85 LEU A N 1
ATOM 683 C CA . LEU A 1 85 ? 14.250 14.811 11.494 1.00 49.75 85 LEU A CA 1
ATOM 684 C C . LEU A 1 85 ? 14.146 13.612 12.446 1.00 49.75 85 LEU A C 1
ATOM 686 O O . LEU A 1 85 ? 13.304 13.591 13.337 1.00 49.75 85 LEU A O 1
ATOM 690 N N . SER A 1 86 ? 14.947 12.571 12.220 1.00 49.78 86 SER A N 1
ATOM 691 C CA . SER A 1 86 ? 15.124 11.489 13.188 1.00 49.78 86 SER A CA 1
ATOM 692 C C . SER A 1 86 ? 16.567 11.466 13.658 1.00 49.78 86 SER A C 1
ATOM 694 O O . SER A 1 86 ? 17.460 10.923 13.005 1.00 49.78 86 SER A O 1
ATOM 696 N N . ASP A 1 87 ? 16.750 12.061 14.827 1.00 47.22 87 ASP A N 1
ATOM 697 C CA . ASP A 1 87 ? 17.869 11.846 15.725 1.00 47.22 87 ASP A CA 1
ATOM 698 C C . ASP A 1 87 ? 17.787 10.404 16.245 1.00 47.22 87 ASP A C 1
ATOM 700 O O . ASP A 1 87 ? 17.043 10.115 17.177 1.00 47.22 87 ASP A O 1
ATOM 704 N N . SER A 1 88 ? 18.424 9.454 15.554 1.00 44.72 88 SER A N 1
ATOM 705 C CA . SER A 1 88 ? 18.638 8.079 16.033 1.00 44.72 88 SER A CA 1
ATOM 706 C C . SER A 1 88 ? 19.672 7.368 15.160 1.00 44.72 88 SER A C 1
ATOM 708 O O . SER A 1 88 ? 19.364 6.732 14.152 1.00 44.72 88 SER A O 1
ATOM 710 N N . LEU A 1 89 ? 20.929 7.475 15.585 1.00 46.97 89 LEU A N 1
ATOM 711 C CA . LEU A 1 89 ? 22.062 6.680 15.121 1.00 46.97 89 LEU A CA 1
ATOM 712 C C . LEU A 1 89 ? 21.777 5.180 15.304 1.00 46.97 89 LEU A C 1
ATOM 714 O O . LEU A 1 89 ? 22.005 4.618 16.373 1.00 46.97 89 LEU A O 1
ATOM 718 N N . SER A 1 90 ? 21.337 4.500 14.247 1.00 48.31 90 SER A N 1
ATOM 719 C CA . SER A 1 90 ? 21.406 3.039 14.170 1.00 48.31 90 SER A CA 1
ATOM 720 C C . SER A 1 90 ? 22.055 2.621 12.846 1.00 48.31 90 SER A C 1
ATOM 722 O O . SER A 1 90 ? 21.579 2.928 11.760 1.00 48.31 90 SER A O 1
ATOM 724 N N . ARG A 1 91 ? 23.244 2.016 12.988 1.00 50.31 91 ARG A N 1
ATOM 725 C CA . ARG A 1 91 ? 24.136 1.382 11.993 1.00 50.31 91 ARG A CA 1
ATOM 726 C C . ARG A 1 91 ? 23.625 1.425 10.542 1.00 50.31 91 ARG A C 1
ATOM 728 O O . ARG A 1 91 ? 22.927 0.524 10.085 1.00 50.31 91 ARG A O 1
ATOM 735 N N . LEU A 1 92 ? 24.022 2.475 9.824 1.00 50.78 92 LEU A N 1
ATOM 736 C CA . LEU A 1 92 ? 23.537 2.806 8.486 1.00 50.78 92 LEU A CA 1
ATOM 737 C C . LEU A 1 92 ? 23.998 1.781 7.437 1.00 50.78 92 LEU A C 1
ATOM 739 O O . LEU A 1 92 ? 25.111 1.855 6.919 1.00 50.78 92 LEU A O 1
ATOM 743 N N . LYS A 1 93 ? 23.110 0.862 7.054 1.00 64.69 93 LYS A N 1
ATOM 744 C CA . LYS A 1 93 ? 23.094 0.373 5.672 1.00 64.69 93 LYS A CA 1
ATOM 745 C C . LYS A 1 93 ? 22.489 1.505 4.841 1.00 64.69 93 LYS A C 1
ATOM 747 O O . LYS A 1 93 ? 21.366 1.913 5.117 1.00 64.69 93 LYS A O 1
ATOM 752 N N . SER A 1 94 ? 23.235 2.048 3.879 1.00 78.25 94 SER A N 1
ATOM 753 C CA . SER A 1 94 ? 22.684 3.051 2.960 1.00 78.25 94 SER A CA 1
ATOM 754 C C . SER A 1 94 ? 21.561 2.402 2.148 1.00 78.25 94 SER A C 1
ATOM 756 O O . SER A 1 94 ? 21.792 1.402 1.466 1.00 78.25 94 SER A O 1
ATOM 758 N N . ILE A 1 95 ? 20.344 2.927 2.278 1.00 84.56 95 ILE A N 1
ATOM 759 C CA . ILE A 1 95 ? 19.179 2.516 1.495 1.00 84.56 95 ILE A CA 1
ATOM 760 C C . ILE A 1 95 ? 18.848 3.671 0.559 1.00 84.56 95 ILE A C 1
ATOM 762 O O . ILE A 1 95 ? 18.817 4.827 0.976 1.00 84.56 95 ILE A O 1
ATOM 766 N N . ALA A 1 96 ? 18.616 3.348 -0.707 1.00 89.81 96 ALA A N 1
ATOM 767 C CA . ALA A 1 96 ? 18.263 4.300 -1.742 1.00 89.81 96 ALA A CA 1
ATOM 768 C C . ALA A 1 96 ? 16.866 3.976 -2.263 1.00 89.81 96 ALA A C 1
ATOM 770 O O . ALA A 1 96 ? 16.420 2.827 -2.229 1.00 89.81 96 ALA A O 1
ATOM 771 N N . GLY A 1 97 ? 16.183 4.989 -2.773 1.00 91.75 97 GLY A N 1
ATOM 772 C CA . GLY A 1 97 ? 14.923 4.791 -3.457 1.00 91.75 97 GLY A CA 1
ATOM 773 C C . GLY A 1 97 ? 14.520 6.016 -4.252 1.00 91.75 97 GLY A C 1
ATOM 774 O O . GLY A 1 97 ? 15.125 7.080 -4.140 1.00 91.75 97 GLY A O 1
ATOM 775 N N . SER A 1 98 ? 13.474 5.844 -5.039 1.00 92.50 98 SER A N 1
ATOM 776 C CA . SER A 1 98 ? 12.839 6.869 -5.852 1.00 92.50 98 SER A CA 1
ATOM 777 C C . SER A 1 98 ? 11.337 6.598 -5.887 1.00 92.50 98 SER A C 1
ATOM 779 O O . SER A 1 98 ? 10.895 5.456 -5.751 1.00 92.50 98 SER A O 1
ATOM 781 N N . ASN A 1 99 ? 10.536 7.651 -6.014 1.00 94.00 99 ASN A N 1
ATOM 782 C CA . ASN A 1 99 ? 9.102 7.535 -6.239 1.00 94.00 99 ASN A CA 1
ATOM 783 C C . ASN A 1 99 ? 8.653 8.555 -7.277 1.00 94.00 99 ASN A C 1
ATOM 785 O O . ASN A 1 99 ? 9.252 9.620 -7.420 1.00 94.00 99 ASN A O 1
ATOM 789 N N . TYR A 1 100 ? 7.610 8.193 -8.010 1.00 94.44 100 TYR A N 1
ATOM 790 C CA . TYR A 1 100 ? 7.099 8.962 -9.131 1.00 94.44 100 TYR A CA 1
ATOM 791 C C . TYR A 1 100 ? 5.587 8.890 -9.121 1.00 94.44 100 TYR A C 1
ATOM 793 O O . TYR A 1 100 ? 5.017 7.816 -8.926 1.00 94.44 100 TYR A O 1
ATOM 801 N N . LYS A 1 101 ? 4.939 10.033 -9.352 1.00 95.06 101 LYS A N 1
ATOM 802 C CA . LYS A 1 101 ? 3.500 10.059 -9.594 1.00 95.06 101 LYS A CA 1
ATOM 803 C C . LYS A 1 101 ? 3.190 9.171 -10.799 1.00 95.06 101 LYS A C 1
ATOM 805 O O . LYS A 1 101 ? 3.875 9.256 -11.816 1.00 95.06 101 LYS A O 1
ATOM 810 N N . ILE A 1 102 ? 2.157 8.350 -10.670 1.00 94.69 102 ILE A N 1
ATOM 811 C CA . ILE A 1 102 ? 1.716 7.444 -11.726 1.00 94.69 102 ILE A CA 1
ATOM 812 C C . ILE A 1 102 ? 0.195 7.352 -11.734 1.00 94.69 102 ILE A C 1
ATOM 814 O O . ILE A 1 102 ? -0.458 7.521 -10.707 1.00 94.69 102 ILE A O 1
ATOM 818 N N . GLU A 1 103 ? -0.380 7.069 -12.892 1.00 93.62 103 GLU A N 1
ATOM 819 C CA . GLU A 1 103 ? -1.812 6.852 -13.070 1.00 93.62 103 GLU A CA 1
ATOM 820 C C . GLU A 1 103 ? -2.079 5.445 -13.615 1.00 93.62 103 GLU A C 1
ATOM 822 O O . GLU A 1 103 ? -1.179 4.745 -14.087 1.00 93.62 103 GLU A O 1
ATOM 827 N N . LEU A 1 104 ? -3.335 4.997 -13.540 1.00 92.88 104 LEU A N 1
ATOM 828 C CA . LEU A 1 104 ? -3.730 3.753 -14.201 1.00 92.88 104 LEU A CA 1
ATOM 829 C C . LEU A 1 104 ? -3.436 3.845 -15.703 1.00 92.88 104 LEU A C 1
ATOM 831 O O . LEU A 1 104 ? -3.477 4.928 -16.285 1.00 92.88 104 LEU A O 1
ATOM 835 N N . LYS A 1 105 ? -3.168 2.694 -16.324 1.00 93.25 105 LYS A N 1
ATOM 836 C CA . LYS A 1 105 ? -2.739 2.559 -17.725 1.00 93.25 105 LYS A CA 1
ATOM 837 C C . LYS A 1 105 ? -1.333 3.082 -18.016 1.00 93.25 105 LYS A C 1
ATOM 839 O O . LYS A 1 105 ? -0.890 2.962 -19.151 1.00 93.25 105 LYS A O 1
ATOM 844 N N . GLN A 1 106 ? -0.603 3.610 -17.037 1.00 94.56 106 GLN A N 1
ATOM 845 C CA . GLN A 1 106 ? 0.791 4.014 -17.224 1.00 94.56 106 GLN A CA 1
ATOM 846 C C . GLN A 1 106 ? 1.756 2.893 -16.833 1.00 94.56 106 GLN A C 1
ATOM 848 O O . GLN A 1 106 ? 1.411 1.974 -16.076 1.00 94.56 106 GLN A O 1
ATOM 853 N N . ARG A 1 107 ? 2.986 2.988 -17.346 1.00 94.56 107 ARG A N 1
ATOM 854 C CA . ARG A 1 107 ? 4.084 2.086 -16.996 1.00 94.56 107 ARG A CA 1
ATOM 855 C C . ARG A 1 107 ? 5.222 2.843 -16.319 1.00 94.56 107 ARG A C 1
ATOM 857 O O . ARG A 1 107 ? 5.727 3.816 -16.863 1.00 94.56 107 ARG A O 1
ATOM 864 N N . MET A 1 108 ? 5.683 2.332 -15.185 1.00 95.56 108 MET A N 1
ATOM 865 C CA . MET A 1 108 ? 6.994 2.648 -14.627 1.00 95.56 108 MET A CA 1
ATOM 866 C C . MET A 1 108 ? 8.015 1.660 -15.194 1.00 95.56 108 MET A C 1
ATOM 868 O O . MET A 1 108 ? 7.888 0.455 -14.981 1.00 95.56 108 MET A O 1
ATOM 872 N N . LEU A 1 109 ? 9.019 2.163 -15.904 1.00 95.69 109 LEU A N 1
ATOM 873 C CA . LEU A 1 109 ? 10.138 1.384 -16.420 1.00 95.69 109 LEU A CA 1
ATOM 874 C C . LEU A 1 109 ? 11.394 1.705 -15.613 1.00 95.69 109 LEU A C 1
ATOM 876 O O . LEU A 1 109 ? 11.822 2.856 -15.580 1.00 95.69 109 LEU A O 1
ATOM 880 N N . ILE A 1 110 ? 11.983 0.691 -14.989 1.00 96.31 110 ILE A N 1
ATOM 881 C CA . ILE A 1 110 ? 13.259 0.778 -14.279 1.00 96.31 110 ILE A CA 1
ATOM 882 C C . ILE A 1 110 ? 14.344 0.228 -15.202 1.00 96.31 110 ILE A C 1
ATOM 884 O O . ILE A 1 110 ? 14.225 -0.893 -15.693 1.00 96.31 110 ILE A O 1
ATOM 888 N N . LYS A 1 111 ? 15.382 1.023 -15.442 1.00 95.19 111 LYS A N 1
ATOM 889 C CA . LYS A 1 111 ? 16.560 0.677 -16.240 1.00 95.19 111 LYS A CA 1
ATOM 890 C C . LYS A 1 111 ? 17.793 0.547 -15.350 1.00 95.19 111 LYS A C 1
ATOM 892 O O . LYS A 1 111 ? 17.730 0.732 -14.131 1.00 95.19 111 LYS A O 1
ATOM 897 N N . ASP A 1 112 ? 18.917 0.206 -15.970 1.00 91.75 112 ASP A N 1
ATOM 898 C CA . ASP A 1 112 ? 20.203 0.092 -15.294 1.00 91.75 112 ASP A CA 1
ATOM 899 C C . ASP A 1 112 ? 20.540 1.326 -14.457 1.00 91.75 112 ASP A C 1
ATOM 901 O O . ASP A 1 112 ? 20.142 2.456 -14.749 1.00 91.75 112 ASP A O 1
ATOM 905 N N . TYR A 1 113 ? 21.268 1.080 -13.368 1.00 89.25 113 TYR A N 1
ATOM 906 C CA . TYR A 1 113 ? 21.653 2.095 -12.384 1.00 89.25 113 TYR A CA 1
ATOM 907 C C . TYR A 1 113 ? 20.472 2.784 -11.673 1.00 89.25 113 TYR A C 1
ATOM 909 O O . TYR A 1 113 ? 20.667 3.800 -11.006 1.00 89.25 113 TYR A O 1
ATOM 917 N N . GLY A 1 114 ? 19.263 2.217 -11.755 1.00 86.12 114 GLY A N 1
ATOM 918 C CA . GLY A 1 114 ? 18.076 2.721 -11.065 1.00 86.12 114 GLY A CA 1
ATOM 919 C C . GLY A 1 114 ? 17.426 3.924 -11.747 1.00 86.12 114 GLY A C 1
ATOM 920 O O . GLY A 1 114 ? 16.643 4.627 -11.106 1.00 86.12 114 GLY A O 1
ATOM 921 N N . GLU A 1 115 ? 17.738 4.177 -13.022 1.00 93.12 115 GLU A N 1
ATOM 922 C CA . GLU A 1 115 ? 17.004 5.153 -13.829 1.00 93.12 115 GLU A CA 1
ATOM 923 C C . GLU A 1 115 ? 15.536 4.717 -13.949 1.00 93.12 115 GLU A C 1
ATOM 925 O O . GLU A 1 115 ? 15.240 3.553 -14.218 1.00 93.12 115 GLU A O 1
ATOM 930 N N . VAL A 1 116 ? 14.608 5.656 -13.759 1.00 94.38 116 VAL A N 1
ATOM 931 C CA . VAL A 1 116 ? 13.170 5.396 -13.866 1.00 94.38 116 VAL A CA 1
ATOM 932 C C . VAL A 1 116 ? 12.545 6.312 -14.905 1.00 94.38 116 VAL A C 1
ATOM 934 O O . VAL A 1 116 ? 12.715 7.530 -14.853 1.00 94.38 116 VAL A O 1
ATOM 937 N N . LEU A 1 117 ? 11.762 5.720 -15.804 1.00 94.56 117 LEU A N 1
ATOM 938 C CA . LEU A 1 117 ? 10.949 6.420 -16.792 1.00 94.56 117 LEU A CA 1
ATOM 939 C C . LEU A 1 117 ? 9.471 6.106 -16.569 1.00 94.56 117 LEU A C 1
ATOM 941 O O . LEU A 1 117 ? 9.104 4.958 -16.316 1.00 94.56 117 LEU A O 1
ATOM 945 N N . ILE A 1 118 ? 8.622 7.124 -16.699 1.00 94.81 118 ILE A N 1
ATOM 946 C CA . ILE A 1 118 ? 7.169 6.954 -16.723 1.00 94.81 118 ILE A CA 1
ATOM 947 C C . ILE A 1 118 ? 6.716 7.031 -18.172 1.00 94.81 118 ILE A C 1
ATOM 949 O O . ILE A 1 118 ? 6.827 8.070 -18.816 1.00 94.81 118 ILE A O 1
ATOM 953 N N . ASP A 1 119 ? 6.232 5.908 -18.679 1.00 91.88 119 ASP A N 1
ATOM 954 C CA . ASP A 1 119 ? 5.689 5.791 -20.019 1.00 91.88 119 ASP A CA 1
ATOM 955 C C . ASP A 1 119 ? 4.176 6.017 -19.974 1.00 91.88 119 ASP A C 1
ATOM 957 O O . ASP A 1 119 ? 3.418 5.242 -19.375 1.00 91.88 119 ASP A O 1
ATOM 961 N N . THR A 1 120 ? 3.765 7.125 -20.584 1.00 87.31 120 THR A N 1
ATOM 962 C CA . THR A 1 120 ? 2.372 7.559 -20.709 1.00 87.31 120 THR A CA 1
ATOM 963 C C . THR A 1 120 ? 1.764 7.192 -22.064 1.00 87.31 120 THR A C 1
ATOM 965 O O . THR A 1 120 ? 0.545 7.273 -22.211 1.00 87.31 120 THR A O 1
ATOM 968 N N . GLU A 1 121 ? 2.584 6.792 -23.043 1.00 71.81 121 GLU A N 1
ATOM 969 C CA . GLU A 1 121 ? 2.185 6.598 -24.443 1.00 71.81 121 GLU A CA 1
ATOM 970 C C . GLU A 1 121 ? 1.961 5.119 -24.784 1.00 71.81 121 GLU A C 1
ATOM 972 O O . GLU A 1 121 ? 1.006 4.796 -25.495 1.00 71.81 121 GLU A O 1
ATOM 977 N N . ASN A 1 122 ? 2.730 4.191 -24.197 1.00 58.00 122 ASN A N 1
ATOM 978 C CA . ASN A 1 122 ? 2.424 2.753 -24.225 1.00 58.00 122 ASN A CA 1
ATOM 979 C C . ASN A 1 122 ? 1.372 2.409 -23.175 1.00 58.00 122 ASN A C 1
ATOM 981 O O . ASN A 1 122 ? 1.610 1.605 -22.269 1.00 58.00 122 ASN A O 1
ATOM 985 N N . SER A 1 123 ? 0.216 3.062 -23.294 1.00 57.19 123 SER A N 1
ATOM 986 C CA . SER A 1 123 ? -0.898 2.887 -22.378 1.00 57.19 123 SER A CA 1
ATOM 987 C C . SER A 1 123 ? -1.232 1.404 -22.261 1.00 57.19 123 SER A C 1
ATOM 989 O O . SER A 1 123 ? -1.718 0.755 -23.189 1.00 57.19 123 SER A O 1
ATOM 991 N N . ASN A 1 124 ? -0.895 0.844 -21.107 1.00 63.62 124 ASN A N 1
ATOM 992 C CA . ASN A 1 124 ? -1.302 -0.483 -20.722 1.00 63.62 124 ASN A CA 1
ATOM 993 C C . ASN A 1 124 ? -2.817 -0.565 -20.952 1.00 63.62 124 ASN A C 1
ATOM 995 O O . ASN A 1 124 ? -3.580 0.230 -20.404 1.00 63.62 124 ASN A O 1
ATOM 999 N N . ILE A 1 125 ? -3.244 -1.486 -21.819 1.00 68.00 125 ILE A N 1
ATOM 1000 C CA . ILE A 1 125 ? -4.652 -1.595 -22.227 1.00 68.00 125 ILE A CA 1
ATOM 1001 C C . ILE A 1 125 ? -5.572 -1.943 -21.049 1.00 68.00 125 ILE A C 1
ATOM 1003 O O . ILE A 1 125 ? -6.790 -1.809 -21.148 1.00 68.00 125 ILE A O 1
ATOM 1007 N N . PHE A 1 126 ? -4.993 -2.402 -19.939 1.00 80.00 126 PHE A N 1
ATOM 1008 C CA . PHE A 1 126 ? -5.693 -2.722 -18.709 1.00 80.00 126 PHE A CA 1
ATOM 1009 C C . PHE A 1 126 ? -5.669 -1.535 -17.738 1.00 80.00 126 PHE A C 1
ATOM 1011 O O . PHE A 1 126 ? -4.692 -0.794 -17.675 1.00 80.00 126 PHE A O 1
ATOM 1018 N N . ASP A 1 127 ? -6.717 -1.404 -16.917 1.00 88.44 127 ASP A N 1
ATOM 1019 C CA . ASP A 1 127 ? -6.809 -0.428 -15.817 1.00 88.44 127 ASP A CA 1
ATOM 1020 C C . ASP A 1 127 ? -5.864 -0.797 -14.651 1.00 88.44 127 ASP A C 1
ATOM 1022 O O . ASP A 1 127 ? -6.279 -1.039 -13.513 1.00 88.44 127 ASP A O 1
ATOM 1026 N N . THR A 1 128 ? -4.568 -0.909 -14.938 1.00 92.12 128 THR A N 1
ATOM 1027 C CA . THR A 1 128 ? -3.524 -1.247 -13.971 1.00 92.12 128 THR A CA 1
ATOM 1028 C C . THR A 1 128 ? -2.322 -0.323 -14.137 1.00 92.12 128 THR A C 1
ATOM 1030 O O . THR A 1 128 ? -2.095 0.258 -15.200 1.00 92.12 128 THR A O 1
ATOM 1033 N N . VAL A 1 129 ? -1.547 -0.182 -13.068 1.00 94.31 129 VAL A N 1
ATOM 1034 C CA . VAL A 1 129 ? -0.182 0.333 -13.138 1.00 94.31 129 VAL A CA 1
ATOM 1035 C C . VAL A 1 129 ? 0.722 -0.829 -13.530 1.00 94.31 129 VAL A C 1
ATOM 1037 O O . VAL A 1 129 ? 0.685 -1.879 -12.887 1.00 94.31 129 VAL A O 1
ATOM 1040 N N . LEU A 1 130 ? 1.527 -0.652 -14.574 1.00 95.06 130 LEU A N 1
ATOM 1041 C CA . LEU A 1 130 ? 2.555 -1.616 -14.956 1.00 95.06 130 LEU A CA 1
ATOM 1042 C C . LEU A 1 130 ? 3.896 -1.163 -14.376 1.00 95.06 130 LEU A C 1
ATOM 1044 O O . LEU A 1 130 ? 4.305 -0.029 -14.592 1.00 95.06 130 LEU A O 1
ATOM 1048 N N . ILE A 1 131 ? 4.598 -2.027 -13.653 1.00 95.25 131 ILE A N 1
ATOM 1049 C CA . ILE A 1 131 ? 5.968 -1.758 -13.204 1.00 95.25 131 ILE A CA 1
ATOM 1050 C C . ILE A 1 131 ? 6.864 -2.812 -13.836 1.00 95.25 131 ILE A C 1
ATOM 1052 O O . ILE A 1 131 ? 6.670 -4.004 -13.612 1.00 95.25 131 ILE A O 1
ATOM 1056 N N . GLN A 1 132 ? 7.817 -2.374 -14.647 1.00 95.38 132 GLN A N 1
ATOM 1057 C CA . GLN A 1 132 ? 8.751 -3.224 -15.371 1.00 95.38 132 GLN A CA 1
ATOM 1058 C C . GLN A 1 132 ? 10.173 -2.880 -14.942 1.00 95.38 132 GLN A C 1
ATOM 1060 O O . GLN A 1 132 ? 10.540 -1.707 -14.924 1.00 95.38 132 GLN A O 1
ATOM 1065 N N . ASN A 1 133 ? 10.964 -3.890 -14.593 1.00 96.25 133 ASN A N 1
ATOM 1066 C CA . ASN A 1 133 ? 12.374 -3.716 -14.273 1.00 96.25 133 ASN A CA 1
ATOM 1067 C C . ASN A 1 133 ? 13.238 -4.399 -15.330 1.00 96.25 133 ASN A C 1
ATOM 1069 O O . ASN A 1 133 ? 13.414 -5.610 -15.265 1.00 96.25 133 ASN A O 1
ATOM 1073 N N . ASP A 1 134 ? 13.784 -3.613 -16.254 1.00 95.81 134 ASP A N 1
ATOM 1074 C CA . ASP A 1 134 ? 14.692 -4.059 -17.316 1.00 95.81 134 ASP A CA 1
ATOM 1075 C C . ASP A 1 134 ? 16.166 -4.032 -16.891 1.00 95.81 134 ASP A C 1
ATOM 1077 O O . ASP A 1 134 ? 17.028 -4.396 -17.684 1.00 95.81 134 ASP A O 1
ATOM 1081 N N . SER A 1 135 ? 16.470 -3.624 -15.656 1.00 95.31 135 SER A N 1
ATOM 1082 C CA . SER A 1 135 ? 17.831 -3.711 -15.129 1.00 95.31 135 SER A CA 1
ATOM 1083 C C . SER A 1 135 ? 18.184 -5.122 -14.663 1.00 95.31 135 SER A C 1
ATOM 1085 O O . SER A 1 135 ? 17.323 -5.893 -14.220 1.00 95.31 135 SER A O 1
ATOM 1087 N N . ASP A 1 136 ? 19.483 -5.410 -14.631 1.00 93.19 136 ASP A N 1
ATOM 1088 C CA . ASP A 1 136 ? 20.023 -6.618 -13.990 1.00 93.19 136 ASP A CA 1
ATOM 1089 C C . ASP A 1 136 ? 19.972 -6.548 -12.451 1.00 93.19 136 ASP A C 1
ATOM 1091 O O . ASP A 1 136 ? 20.248 -7.528 -11.754 1.00 93.19 136 ASP A O 1
ATOM 1095 N N . SER A 1 137 ? 19.628 -5.380 -11.899 1.00 94.88 137 SER A N 1
ATOM 1096 C CA . SER A 1 137 ? 19.563 -5.145 -10.462 1.00 94.88 137 SER A CA 1
ATOM 1097 C C . SER A 1 137 ? 18.179 -5.432 -9.902 1.00 94.88 137 SER A C 1
ATOM 1099 O O . SER A 1 137 ? 17.135 -5.169 -10.499 1.00 94.88 137 SER A O 1
ATOM 1101 N N . GLU A 1 138 ? 18.178 -5.958 -8.687 1.00 94.75 138 GLU A N 1
ATOM 1102 C CA . GLU A 1 138 ? 16.965 -6.255 -7.952 1.00 94.75 138 GLU A CA 1
ATOM 1103 C C . GLU A 1 138 ? 16.478 -5.036 -7.173 1.00 94.75 138 GLU A C 1
ATOM 1105 O O . GLU A 1 138 ? 17.230 -4.437 -6.402 1.00 94.75 138 GLU A O 1
ATOM 1110 N N . TYR A 1 139 ? 15.192 -4.722 -7.327 1.00 95.69 139 TYR A N 1
ATOM 1111 C CA . TYR A 1 139 ? 14.536 -3.650 -6.587 1.00 95.69 139 TYR A CA 1
ATOM 1112 C C . TYR A 1 139 ? 13.263 -4.139 -5.901 1.00 95.69 139 TYR A C 1
ATOM 1114 O O . TYR A 1 139 ? 12.510 -4.962 -6.436 1.00 95.69 139 TYR A O 1
ATOM 1122 N N . ALA A 1 140 ? 13.008 -3.571 -4.723 1.00 96.38 140 ALA A N 1
ATOM 1123 C CA . ALA A 1 140 ? 11.696 -3.562 -4.108 1.00 96.38 140 ALA A CA 1
ATOM 1124 C C . ALA A 1 140 ? 10.852 -2.480 -4.786 1.00 96.38 140 ALA A C 1
ATOM 1126 O O . ALA A 1 140 ? 11.192 -1.296 -4.741 1.00 96.38 140 ALA A O 1
ATOM 1127 N N . THR A 1 141 ? 9.758 -2.886 -5.417 1.00 96.31 141 THR A N 1
ATOM 1128 C CA . THR A 1 141 ? 8.908 -2.012 -6.231 1.00 96.31 141 THR A CA 1
ATOM 1129 C C . THR A 1 141 ? 7.446 -2.170 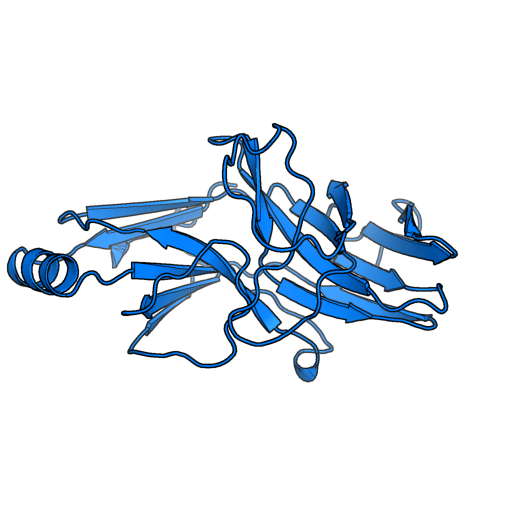-5.856 1.00 96.31 141 THR A C 1
ATOM 1131 O O . THR A 1 141 ? 7.056 -3.145 -5.219 1.00 96.31 141 THR A O 1
ATOM 1134 N N . GLY A 1 142 ? 6.613 -1.202 -6.209 1.00 96.19 142 GLY A N 1
ATOM 1135 C CA . GLY A 1 142 ? 5.186 -1.271 -5.927 1.00 96.19 142 GLY A CA 1
ATOM 1136 C C . GLY A 1 142 ? 4.517 0.083 -6.054 1.00 96.19 142 GLY A C 1
ATOM 1137 O O . GLY A 1 142 ? 5.115 1.038 -6.553 1.00 96.19 142 GLY A O 1
ATOM 1138 N N . ILE A 1 143 ? 3.271 0.153 -5.590 1.00 96.38 143 ILE A N 1
ATOM 1139 C CA . ILE A 1 143 ? 2.510 1.396 -5.522 1.00 96.38 143 ILE A CA 1
ATOM 1140 C C . ILE A 1 143 ? 2.368 1.904 -4.085 1.00 96.38 143 ILE A C 1
ATOM 1142 O O . ILE A 1 143 ? 2.180 1.152 -3.117 1.00 96.38 143 ILE A O 1
ATOM 1146 N N . CYS A 1 144 ? 2.423 3.220 -3.960 1.00 96.12 144 CYS A N 1
ATOM 1147 C CA . CYS A 1 144 ? 2.179 3.969 -2.743 1.00 96.12 144 CYS A CA 1
ATOM 1148 C C . CYS A 1 144 ? 1.142 5.070 -2.995 1.00 96.12 144 CYS A C 1
ATOM 1150 O O . CYS A 1 144 ? 0.821 5.424 -4.130 1.00 96.12 144 CYS A O 1
ATOM 1152 N N . VAL A 1 145 ? 0.588 5.581 -1.904 1.00 94.88 145 VAL A N 1
ATOM 1153 C CA . VAL A 1 145 ? -0.353 6.694 -1.898 1.00 94.88 145 VAL A CA 1
ATOM 1154 C C . VAL A 1 145 ? 0.346 7.901 -1.300 1.00 94.88 145 VAL A C 1
ATOM 1156 O O . VAL A 1 145 ? 0.900 7.819 -0.202 1.00 94.88 145 VAL A O 1
ATOM 1159 N N . TYR A 1 146 ? 0.304 9.019 -2.016 1.00 93.56 146 TYR A N 1
ATOM 1160 C CA . TYR A 1 146 ? 0.668 10.315 -1.469 1.00 93.56 146 TYR A CA 1
ATOM 1161 C C . TYR A 1 146 ? -0.491 10.879 -0.646 1.00 93.56 146 TYR A C 1
ATOM 1163 O O . TYR A 1 146 ? -1.592 11.088 -1.158 1.00 93.56 146 TYR A O 1
ATOM 1171 N N . SER A 1 147 ? -0.248 11.134 0.632 1.00 90.50 147 SER A N 1
ATOM 1172 C CA . SER A 1 147 ? -1.210 11.780 1.515 1.00 90.50 147 SER A CA 1
ATOM 1173 C C . SER A 1 147 ? -0.996 13.292 1.481 1.00 90.50 147 SER A C 1
ATOM 1175 O O . SER A 1 147 ? 0.034 13.805 1.910 1.00 90.50 147 SER A O 1
ATOM 1177 N N . ASN A 1 148 ? -1.995 14.028 0.990 1.00 84.69 148 ASN A N 1
ATOM 1178 C CA . ASN A 1 148 ? -1.950 15.494 0.950 1.00 84.69 148 ASN A CA 1
ATOM 1179 C C . ASN A 1 148 ? -1.979 16.131 2.354 1.00 84.69 148 ASN A C 1
ATOM 1181 O O . ASN A 1 148 ? -1.550 17.272 2.511 1.00 84.69 148 ASN A O 1
ATOM 1185 N N . ASN A 1 149 ? -2.476 15.405 3.363 1.00 84.62 149 ASN A N 1
ATOM 1186 C CA . ASN A 1 149 ? -2.658 15.919 4.722 1.00 84.62 149 ASN A CA 1
ATOM 1187 C C . ASN A 1 149 ? -1.330 16.054 5.478 1.00 84.62 149 ASN A C 1
ATOM 1189 O O . ASN A 1 149 ? -1.096 17.063 6.135 1.00 84.62 149 ASN A O 1
ATOM 1193 N N . ASP A 1 150 ? -0.464 15.046 5.377 1.00 86.31 150 ASP A N 1
ATOM 1194 C CA . ASP A 1 150 ? 0.849 15.003 6.037 1.00 86.31 150 ASP A CA 1
ATOM 1195 C C . ASP A 1 150 ? 2.024 15.053 5.051 1.00 86.31 150 ASP A C 1
ATOM 1197 O O . ASP A 1 150 ? 3.178 15.014 5.475 1.00 86.31 150 ASP A O 1
ATOM 1201 N N . ARG A 1 151 ? 1.731 15.179 3.749 1.00 89.25 151 ARG A N 1
ATOM 1202 C CA . ARG A 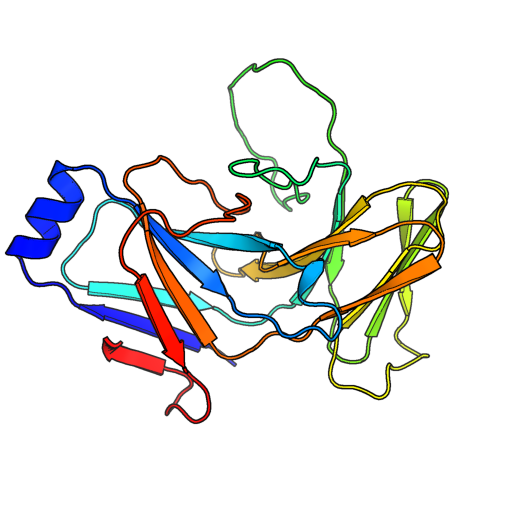1 151 ? 2.694 15.315 2.647 1.00 89.25 151 ARG A CA 1
ATOM 1203 C C . ARG A 1 151 ? 3.691 14.161 2.570 1.00 89.25 151 ARG A C 1
ATOM 1205 O O . ARG A 1 151 ? 4.848 14.368 2.204 1.00 89.25 151 ARG A O 1
ATOM 1212 N N . LYS A 1 152 ? 3.244 12.944 2.884 1.00 92.06 152 LYS A N 1
ATOM 1213 C CA . LYS A 1 152 ? 4.076 11.732 2.906 1.00 92.06 152 LYS A CA 1
ATOM 1214 C C . LYS A 1 152 ? 3.574 10.649 1.959 1.00 92.06 152 LYS A C 1
ATOM 1216 O O . LYS A 1 152 ? 2.415 10.634 1.550 1.00 92.06 152 LYS A O 1
ATOM 1221 N N . TYR A 1 153 ? 4.475 9.731 1.623 1.00 94.12 153 TYR A N 1
ATOM 1222 C CA . TYR A 1 153 ? 4.183 8.532 0.842 1.00 94.12 153 TYR A CA 1
ATOM 1223 C C . TYR A 1 153 ? 4.028 7.310 1.740 1.00 94.12 153 TYR A C 1
ATOM 1225 O O . TYR A 1 153 ? 4.924 6.988 2.530 1.00 94.12 153 TYR A O 1
ATOM 1233 N N . TYR A 1 154 ? 2.928 6.591 1.525 1.00 95.31 154 TYR A N 1
ATOM 1234 C CA . TYR A 1 154 ? 2.583 5.368 2.238 1.00 95.31 154 TYR A CA 1
ATOM 1235 C C . TYR A 1 154 ? 2.391 4.209 1.271 1.00 95.31 154 TYR A C 1
ATOM 1237 O O . TYR A 1 154 ? 1.541 4.250 0.381 1.00 95.31 154 TYR A O 1
ATOM 1245 N N . GLY A 1 155 ? 3.205 3.173 1.427 1.00 95.50 155 GLY A N 1
ATOM 1246 C CA . GLY A 1 155 ? 3.169 1.979 0.600 1.00 95.50 155 GLY A CA 1
ATOM 1247 C C . GLY A 1 155 ? 1.888 1.184 0.819 1.00 95.50 155 GLY A C 1
ATOM 1248 O O . GLY A 1 155 ? 1.409 1.054 1.941 1.00 95.50 155 GLY A O 1
ATOM 1249 N N . SER A 1 156 ? 1.350 0.630 -0.263 1.00 95.38 156 SER A N 1
ATOM 1250 C CA . SER A 1 156 ? 0.224 -0.315 -0.205 1.00 95.38 156 SER A CA 1
ATOM 1251 C C . SER A 1 156 ? 0.659 -1.737 -0.559 1.00 95.38 156 SER A C 1
ATOM 1253 O O . SER A 1 156 ? 0.177 -2.715 0.010 1.00 95.38 156 SER A O 1
ATOM 1255 N N . SER A 1 157 ? 1.634 -1.851 -1.458 1.00 95.31 157 SER A N 1
ATOM 1256 C CA . SER A 1 157 ? 2.127 -3.112 -1.994 1.00 95.31 157 SER A CA 1
ATOM 1257 C C . SER A 1 157 ? 3.633 -3.056 -2.165 1.00 95.31 157 SER A C 1
ATOM 1259 O O . SER A 1 157 ? 4.123 -2.026 -2.623 1.00 95.31 157 SER A O 1
ATOM 1261 N N . VAL A 1 158 ? 4.323 -4.173 -1.952 1.00 97.25 158 VAL A N 1
ATOM 1262 C CA . VAL A 1 158 ? 5.695 -4.361 -2.422 1.00 97.25 158 VAL A CA 1
ATOM 1263 C C . VAL A 1 158 ? 5.851 -5.682 -3.167 1.00 97.25 158 VAL A C 1
ATOM 1265 O O . VAL A 1 158 ? 5.255 -6.700 -2.816 1.00 97.25 158 VAL A O 1
ATOM 1268 N N . PHE A 1 159 ? 6.679 -5.642 -4.197 1.00 96.44 159 PHE A N 1
ATOM 1269 C CA . PHE A 1 159 ? 7.061 -6.733 -5.067 1.00 96.44 159 PHE A CA 1
ATOM 1270 C C . PHE A 1 159 ? 8.569 -6.719 -5.242 1.00 96.44 159 PHE A C 1
ATOM 1272 O O . PHE A 1 159 ? 9.235 -5.692 -5.120 1.00 96.44 159 PHE A O 1
ATOM 1279 N N . LYS A 1 160 ? 9.093 -7.892 -5.558 1.00 95.12 160 LYS A N 1
ATOM 1280 C CA . LYS A 1 160 ? 10.490 -8.101 -5.888 1.00 95.12 160 LYS A CA 1
ATOM 1281 C C . LYS A 1 160 ? 10.602 -8.235 -7.405 1.00 95.12 160 LYS A C 1
ATOM 1283 O O . LYS A 1 160 ? 9.991 -9.153 -7.945 1.00 95.12 160 LYS A O 1
ATOM 1288 N N . THR A 1 161 ? 11.335 -7.349 -8.078 1.00 93.88 161 THR A N 1
ATOM 1289 C CA . THR A 1 161 ? 11.434 -7.340 -9.555 1.00 93.88 161 THR A CA 1
ATOM 1290 C C . THR A 1 161 ? 12.874 -7.165 -10.032 1.00 93.88 161 THR A C 1
ATOM 1292 O O . THR A 1 161 ? 13.593 -6.353 -9.450 1.00 93.88 161 THR A O 1
ATOM 1295 N N . PHE A 1 162 ? 13.274 -7.871 -11.096 1.00 93.69 162 PHE A N 1
ATOM 1296 C CA . PHE A 1 162 ? 14.584 -7.784 -11.774 1.00 93.69 162 PHE A CA 1
ATOM 1297 C C . PHE A 1 162 ? 14.535 -8.428 -13.171 1.00 93.69 162 PHE A C 1
ATOM 1299 O O . PHE A 1 162 ? 13.640 -9.234 -13.428 1.00 93.69 162 PHE A O 1
ATOM 1306 N N . GLY A 1 163 ? 15.495 -8.124 -14.050 1.00 91.25 163 GLY A N 1
ATOM 1307 C CA . GLY A 1 163 ? 15.779 -8.912 -15.257 1.00 91.25 163 GLY A CA 1
ATOM 1308 C C . GLY A 1 163 ? 14.624 -9.020 -16.260 1.00 91.25 163 GLY A C 1
ATOM 1309 O O . GLY A 1 163 ? 14.260 -10.120 -16.673 1.00 91.25 163 GLY A O 1
ATOM 1310 N N . GLY A 1 164 ? 14.003 -7.896 -16.609 1.00 91.50 164 GLY A N 1
ATOM 1311 C CA . GLY A 1 164 ? 12.870 -7.799 -17.538 1.00 91.50 164 GLY A CA 1
ATOM 1312 C C . GLY A 1 164 ? 11.509 -8.166 -16.937 1.00 91.50 164 GLY A C 1
ATOM 1313 O O . GLY A 1 164 ? 10.506 -8.213 -17.651 1.00 91.50 164 GLY A O 1
ATOM 1314 N N . GLN A 1 165 ? 11.437 -8.458 -15.634 1.00 93.50 165 GLN A N 1
ATOM 1315 C CA . GLN A 1 165 ? 10.171 -8.788 -14.981 1.00 93.50 165 GLN A CA 1
ATOM 1316 C C . GLN A 1 165 ? 9.214 -7.596 -14.976 1.00 93.50 165 GLN A C 1
ATOM 1318 O O . GLN A 1 165 ? 9.595 -6.469 -14.656 1.00 93.50 165 GLN A O 1
ATOM 1323 N N . ALA A 1 166 ? 7.941 -7.888 -15.244 1.00 92.62 166 ALA A N 1
ATOM 1324 C CA . ALA A 1 166 ? 6.856 -6.924 -15.190 1.00 92.62 166 ALA A CA 1
ATOM 1325 C C . ALA A 1 166 ? 5.754 -7.381 -14.225 1.00 92.62 166 ALA A C 1
ATOM 1327 O O . ALA A 1 166 ? 5.355 -8.548 -14.211 1.00 92.62 166 ALA A O 1
ATOM 1328 N N . ILE A 1 167 ? 5.246 -6.442 -13.433 1.00 94.38 167 ILE A N 1
ATOM 1329 C CA . ILE A 1 167 ? 4.114 -6.630 -12.527 1.00 94.38 167 ILE A CA 1
ATOM 1330 C C . ILE A 1 167 ? 2.998 -5.657 -12.889 1.00 94.38 167 ILE A C 1
ATOM 1332 O O . ILE A 1 167 ? 3.233 -4.477 -13.137 1.00 94.38 167 ILE A O 1
ATOM 1336 N N . ASP A 1 168 ? 1.766 -6.144 -12.896 1.00 93.88 168 ASP A N 1
ATOM 1337 C CA . ASP A 1 168 ? 0.578 -5.305 -12.935 1.00 93.88 168 ASP A CA 1
ATOM 1338 C C . ASP A 1 168 ? 0.022 -5.144 -11.521 1.00 93.88 168 ASP A C 1
ATOM 1340 O O . ASP A 1 168 ? -0.083 -6.116 -10.767 1.00 93.88 168 ASP A O 1
ATOM 1344 N N . VAL A 1 169 ? -0.340 -3.917 -11.157 1.00 95.06 169 VAL A N 1
ATOM 1345 C CA . VAL A 1 169 ? -0.938 -3.618 -9.857 1.00 95.06 169 VAL A CA 1
ATOM 1346 C C . VAL A 1 169 ? -2.096 -2.647 -10.029 1.00 95.06 169 VAL A C 1
ATOM 1348 O O . VAL A 1 169 ? -1.954 -1.588 -10.637 1.00 95.06 169 VAL A O 1
ATOM 1351 N N . THR A 1 170 ? -3.249 -2.988 -9.464 1.00 94.31 170 THR A N 1
ATOM 1352 C CA . THR A 1 170 ? -4.440 -2.131 -9.452 1.00 94.31 170 THR A CA 1
ATOM 1353 C C . THR A 1 170 ? -4.915 -1.943 -8.017 1.00 94.31 170 THR A C 1
ATOM 1355 O O . THR A 1 170 ? -5.210 -2.943 -7.357 1.00 94.31 170 THR A O 1
ATOM 1358 N N . PRO A 1 171 ? -5.048 -0.705 -7.513 1.00 93.94 171 PRO A N 1
ATOM 1359 C CA . PRO A 1 171 ? -5.696 -0.463 -6.230 1.00 93.94 171 PRO A CA 1
ATOM 1360 C C . PRO A 1 171 ? -7.124 -1.017 -6.227 1.00 93.94 171 PRO A C 1
ATOM 1362 O O . PRO A 1 171 ? -7.868 -0.863 -7.194 1.00 93.94 171 PRO A O 1
ATOM 1365 N N . ALA A 1 172 ? -7.525 -1.661 -5.138 1.00 93.00 172 ALA A N 1
ATOM 1366 C CA . ALA A 1 172 ? -8.893 -2.118 -4.940 1.00 93.00 172 ALA A CA 1
ATOM 1367 C C . ALA A 1 172 ? -9.558 -1.284 -3.847 1.00 93.00 172 ALA A C 1
ATOM 1369 O O . ALA A 1 172 ? -8.918 -0.952 -2.852 1.00 93.00 172 ALA A O 1
ATOM 1370 N N . ASN A 1 173 ? -10.856 -1.009 -4.001 1.00 92.94 173 ASN A N 1
ATOM 1371 C CA . ASN A 1 173 ? -11.634 -0.270 -3.007 1.00 92.94 173 ASN A CA 1
ATOM 1372 C C . ASN A 1 173 ? -12.005 -1.160 -1.805 1.00 92.94 173 ASN A C 1
ATOM 1374 O O . ASN A 1 173 ? -13.169 -1.465 -1.548 1.00 92.94 173 ASN A O 1
ATOM 1378 N N . LYS A 1 174 ? -10.978 -1.685 -1.137 1.00 95.31 174 LYS A N 1
ATOM 1379 C CA . LYS A 1 174 ? -11.055 -2.563 0.028 1.00 95.31 174 LYS A CA 1
ATOM 1380 C C . LYS A 1 174 ? -9.932 -2.191 0.985 1.00 95.31 174 LYS A C 1
ATOM 1382 O O . LYS A 1 174 ? -8.816 -1.895 0.556 1.00 95.31 174 LYS A O 1
ATOM 1387 N N . ILE A 1 175 ? -10.221 -2.268 2.274 1.00 96.50 175 ILE A N 1
ATOM 1388 C CA . ILE A 1 175 ? -9.246 -2.047 3.338 1.00 96.50 175 ILE A CA 1
ATOM 1389 C C . ILE A 1 175 ? -9.283 -3.228 4.299 1.00 96.50 175 ILE A C 1
ATOM 1391 O O . ILE A 1 175 ? -10.354 -3.714 4.661 1.00 96.50 175 ILE A O 1
ATOM 1395 N N . PHE A 1 176 ? -8.110 -3.719 4.681 1.00 96.62 176 PHE A N 1
ATOM 1396 C CA . PHE A 1 176 ? -7.974 -4.703 5.743 1.00 96.62 176 PHE A CA 1
ATOM 1397 C C . PHE A 1 176 ? -7.458 -4.007 6.997 1.00 96.62 176 PHE A C 1
ATOM 1399 O O . PHE A 1 176 ? -6.497 -3.241 6.941 1.00 96.62 176 PHE A O 1
ATOM 1406 N N . LEU A 1 177 ? -8.118 -4.269 8.116 1.00 96.69 177 LEU A N 1
ATOM 1407 C CA . LEU A 1 177 ? -7.776 -3.742 9.426 1.00 96.69 177 LEU A CA 1
ATOM 1408 C C . LEU A 1 177 ? -7.419 -4.908 10.337 1.00 96.69 177 LEU A C 1
ATOM 1410 O O . LEU A 1 177 ? -8.158 -5.890 10.382 1.00 96.69 177 LEU A O 1
ATOM 1414 N N . MET A 1 178 ? -6.337 -4.795 11.097 1.00 95.81 178 MET A N 1
ATOM 1415 C CA . MET A 1 178 ? -6.007 -5.767 12.139 1.00 95.81 178 MET A CA 1
ATOM 1416 C C . MET A 1 178 ? -5.412 -5.079 13.358 1.00 95.81 178 MET A C 1
ATOM 1418 O O . MET A 1 178 ? -4.778 -4.030 13.242 1.00 95.81 178 MET A O 1
ATOM 1422 N N . PHE A 1 179 ? -5.571 -5.706 14.517 1.00 95.31 179 PHE A N 1
ATOM 1423 C CA . PHE A 1 179 ? -4.874 -5.290 15.726 1.00 95.31 179 PHE A CA 1
ATOM 1424 C C . PHE A 1 179 ? -3.523 -6.000 15.847 1.00 95.31 179 PHE A C 1
ATOM 1426 O O . PHE A 1 179 ? -3.382 -7.176 15.516 1.00 95.31 179 PHE A O 1
ATOM 1433 N N . SER A 1 180 ? -2.533 -5.280 16.350 1.00 94.38 180 SER A N 1
ATOM 1434 C CA . SER A 1 180 ? -1.179 -5.756 16.618 1.00 94.38 180 SER A CA 1
ATOM 1435 C C . SER A 1 180 ? -0.777 -5.315 18.018 1.00 94.38 180 SER A C 1
ATOM 1437 O O . SER A 1 180 ? -1.037 -4.172 18.390 1.00 94.38 180 SER A O 1
ATOM 1439 N N . SER A 1 181 ? -0.141 -6.194 18.789 1.00 91.81 181 SER A N 1
ATOM 1440 C CA . SER A 1 181 ? 0.525 -5.820 20.046 1.00 91.81 181 SER A CA 1
ATOM 1441 C C . SER A 1 181 ? 1.970 -5.363 19.814 1.00 91.81 181 SER A C 1
ATOM 1443 O O . SER A 1 181 ? 2.625 -4.878 20.733 1.00 91.81 181 SER A O 1
ATOM 1445 N N . ASN A 1 182 ? 2.479 -5.526 18.591 1.00 90.56 182 ASN A N 1
ATOM 1446 C CA . ASN A 1 182 ? 3.801 -5.075 18.189 1.00 90.56 182 ASN A CA 1
ATOM 1447 C C . ASN A 1 182 ? 3.790 -3.599 17.782 1.00 90.56 182 ASN A C 1
ATOM 1449 O O . ASN A 1 182 ? 2.796 -3.074 17.264 1.00 90.56 182 ASN A O 1
ATOM 1453 N N . ASP A 1 183 ? 4.936 -2.944 17.970 1.00 88.50 183 ASP A N 1
ATOM 1454 C CA . ASP A 1 183 ? 5.173 -1.578 17.509 1.00 88.50 183 ASP A CA 1
ATOM 1455 C C . ASP A 1 183 ? 5.414 -1.552 15.991 1.00 88.50 183 ASP A C 1
ATOM 1457 O O . ASP A 1 183 ? 6.548 -1.557 15.510 1.00 88.50 183 ASP A O 1
ATOM 1461 N N . ILE A 1 184 ? 4.319 -1.577 15.229 1.00 92.88 184 ILE A N 1
ATOM 1462 C CA . ILE A 1 184 ? 4.349 -1.539 13.766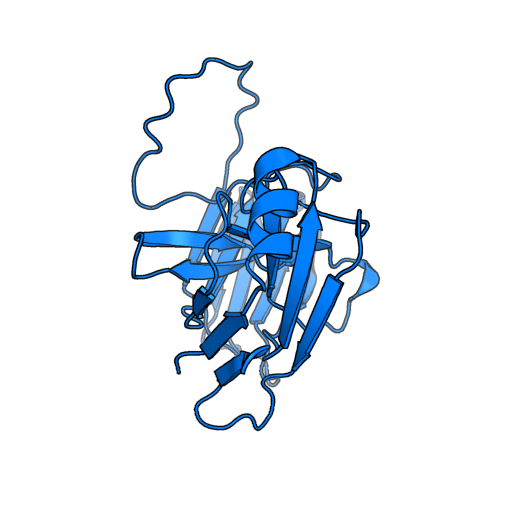 1.00 92.88 184 ILE A CA 1
ATOM 1463 C C . ILE A 1 184 ? 4.466 -0.096 13.277 1.00 92.88 184 ILE A C 1
ATOM 1465 O O . ILE A 1 184 ? 3.786 0.812 13.764 1.00 92.88 184 ILE A O 1
ATOM 1469 N N . GLN A 1 185 ? 5.305 0.099 12.263 1.00 93.25 185 GLN A N 1
ATOM 1470 C CA . GLN A 1 185 ? 5.461 1.368 11.566 1.00 93.25 185 GLN A CA 1
ATOM 1471 C C . GLN A 1 185 ? 4.751 1.326 10.211 1.00 93.25 185 GLN A C 1
ATOM 1473 O O . GLN A 1 185 ? 4.464 0.269 9.644 1.00 93.25 185 GLN A O 1
ATOM 1478 N N . ASN A 1 186 ? 4.477 2.506 9.661 1.00 94.88 186 ASN A N 1
ATOM 1479 C CA . ASN A 1 186 ? 4.034 2.585 8.276 1.00 94.88 186 ASN A CA 1
ATOM 1480 C C . ASN A 1 186 ? 5.114 2.007 7.349 1.00 94.88 186 ASN A C 1
ATOM 1482 O O . ASN A 1 186 ? 6.308 2.121 7.620 1.00 94.88 186 ASN A O 1
ATOM 1486 N N . ASN A 1 187 ? 4.687 1.428 6.231 1.00 96.31 187 ASN A N 1
ATOM 1487 C CA . ASN A 1 187 ? 5.530 0.780 5.226 1.00 96.31 187 ASN A CA 1
ATOM 1488 C C . ASN A 1 187 ? 6.226 -0.506 5.705 1.00 96.31 187 ASN A C 1
ATOM 1490 O O . ASN A 1 187 ? 7.075 -1.039 4.987 1.00 96.31 187 ASN A O 1
ATOM 1494 N N . THR A 1 188 ? 5.866 -1.031 6.879 1.00 96.50 188 THR A N 1
ATOM 1495 C CA . THR A 1 188 ? 6.304 -2.355 7.328 1.00 96.50 188 THR A CA 1
ATOM 1496 C C . THR A 1 188 ? 5.653 -3.455 6.488 1.00 96.50 188 THR A C 1
ATOM 1498 O O . THR A 1 188 ? 4.442 -3.444 6.255 1.00 96.50 188 THR A O 1
ATOM 1501 N N . VAL A 1 189 ? 6.456 -4.426 6.053 1.00 96.38 189 VAL A N 1
ATOM 1502 C CA . VAL A 1 189 ? 5.998 -5.656 5.394 1.00 96.38 189 VAL A CA 1
ATOM 1503 C C . VAL A 1 189 ? 5.385 -6.599 6.427 1.00 96.38 189 VAL A C 1
ATOM 1505 O O . VAL A 1 189 ? 6.100 -7.104 7.289 1.00 96.38 189 VAL A O 1
ATOM 1508 N N . ILE A 1 190 ? 4.094 -6.916 6.303 1.00 93.50 190 ILE A N 1
ATOM 1509 C CA . ILE A 1 190 ? 3.427 -7.872 7.203 1.00 93.50 190 ILE A CA 1
ATOM 1510 C C . ILE A 1 190 ? 2.961 -9.099 6.427 1.00 93.50 190 ILE A C 1
ATOM 1512 O O . ILE A 1 190 ? 2.156 -9.000 5.508 1.00 93.50 190 ILE A O 1
ATOM 1516 N N . LEU A 1 191 ? 3.477 -10.281 6.780 1.00 88.81 191 LEU A N 1
ATOM 1517 C CA . LEU A 1 191 ? 3.177 -11.521 6.042 1.00 88.81 191 LEU A CA 1
ATOM 1518 C C . LEU A 1 191 ? 2.149 -12.414 6.727 1.00 88.81 191 LEU A C 1
ATOM 1520 O O . LEU A 1 191 ? 1.639 -13.350 6.111 1.00 88.81 191 LEU A O 1
ATOM 1524 N N . LYS A 1 192 ? 1.878 -12.160 8.006 1.00 87.19 192 LYS A N 1
ATOM 1525 C CA . LYS A 1 192 ? 0.959 -12.941 8.827 1.00 87.19 192 LYS A CA 1
ATOM 1526 C C . LYS A 1 192 ? 0.137 -11.984 9.675 1.00 87.19 192 LYS A C 1
ATOM 1528 O O . LYS A 1 192 ? 0.694 -11.076 10.277 1.00 87.19 192 LYS A O 1
ATOM 1533 N N . SER A 1 193 ? -1.174 -12.203 9.712 1.00 84.81 193 SER A N 1
ATOM 1534 C CA . SER A 1 193 ? -2.041 -11.503 10.660 1.00 84.81 193 SER A CA 1
ATOM 1535 C C . SER A 1 193 ? -1.709 -11.990 12.065 1.00 84.81 193 SER A C 1
ATOM 1537 O O . SER A 1 193 ? -1.739 -13.197 12.308 1.00 84.81 193 SER A O 1
ATOM 1539 N N . GLU A 1 194 ? -1.382 -11.073 12.969 1.00 83.75 194 GLU A N 1
ATOM 1540 C CA . GLU A 1 194 ? -1.035 -11.414 14.354 1.00 83.75 194 GLU A CA 1
ATOM 1541 C C . GLU A 1 194 ? -2.278 -11.698 15.196 1.00 83.75 194 GLU A C 1
ATOM 1543 O O . GLU A 1 194 ? -2.311 -12.656 15.962 1.00 83.75 194 GLU A O 1
ATOM 1548 N N . ASN A 1 195 ? -3.326 -10.895 15.005 1.00 88.06 195 ASN A N 1
ATOM 1549 C CA . ASN A 1 195 ? -4.613 -11.057 15.671 1.00 88.06 195 ASN A CA 1
ATOM 1550 C C . ASN A 1 195 ? -5.764 -11.052 14.662 1.00 88.06 195 ASN A C 1
ATOM 1552 O O . ASN A 1 195 ? -5.574 -11.077 13.441 1.00 88.06 195 ASN A O 1
ATOM 1556 N N . ARG A 1 196 ? -6.988 -11.038 15.198 1.00 87.94 196 ARG A N 1
ATOM 1557 C CA . ARG A 1 196 ? -8.217 -10.877 14.423 1.00 87.94 196 ARG A CA 1
ATOM 1558 C C . ARG A 1 196 ? -8.181 -9.562 13.647 1.00 87.94 196 ARG A C 1
ATOM 1560 O O . ARG A 1 196 ? -7.715 -8.535 14.140 1.00 87.94 196 ARG A O 1
ATOM 1567 N N . GLY A 1 197 ? -8.732 -9.615 12.445 1.00 92.12 197 GLY A N 1
ATOM 1568 C CA . GLY A 1 197 ? -8.891 -8.465 11.577 1.00 92.12 197 GLY A CA 1
ATOM 1569 C C . GLY A 1 197 ? -10.219 -8.506 10.842 1.00 92.12 197 GLY A C 1
ATOM 1570 O O . GLY A 1 197 ? -10.946 -9.501 10.889 1.00 92.12 197 GLY A O 1
ATOM 1571 N N . ILE A 1 198 ? -10.523 -7.413 10.159 1.00 94.88 198 ILE A N 1
ATOM 1572 C CA . ILE A 1 198 ? -11.716 -7.252 9.339 1.00 94.88 198 ILE A CA 1
ATOM 1573 C C . ILE A 1 198 ? -11.305 -6.757 7.954 1.00 94.88 198 ILE A C 1
ATOM 1575 O O . ILE A 1 198 ? -10.520 -5.821 7.815 1.00 94.88 198 ILE A O 1
ATOM 1579 N N . LEU A 1 199 ? -11.833 -7.408 6.919 1.00 96.31 199 LEU A N 1
ATOM 1580 C CA . LEU A 1 199 ? -11.757 -6.923 5.546 1.00 96.31 199 LEU A CA 1
ATOM 1581 C C . LEU A 1 199 ? -13.045 -6.161 5.244 1.00 96.31 199 LEU A C 1
ATOM 1583 O O . LEU A 1 199 ? -14.134 -6.726 5.322 1.00 96.31 199 LEU A O 1
ATOM 1587 N N . ILE A 1 200 ? -12.914 -4.891 4.888 1.00 96.94 200 ILE A N 1
ATOM 1588 C CA . ILE A 1 200 ? -14.034 -4.003 4.594 1.00 96.94 200 ILE A CA 1
ATOM 1589 C C . ILE A 1 200 ? -14.041 -3.730 3.097 1.00 96.94 200 ILE A C 1
ATOM 1591 O O . ILE A 1 200 ? -13.063 -3.225 2.540 1.00 96.94 200 ILE A O 1
ATOM 1595 N N . ASP A 1 201 ? -15.157 -4.063 2.451 1.00 95.81 201 ASP A N 1
ATOM 1596 C CA . ASP A 1 201 ? -15.392 -3.756 1.045 1.00 95.81 201 ASP A CA 1
ATOM 1597 C C . ASP A 1 201 ? -16.165 -2.441 0.891 1.00 95.81 201 ASP A C 1
ATOM 1599 O O . ASP A 1 201 ? -17.304 -2.291 1.359 1.00 95.81 201 ASP A O 1
ATOM 1603 N N . LEU A 1 202 ? -15.517 -1.484 0.232 1.00 94.56 202 LEU A N 1
ATOM 1604 C CA . LEU A 1 202 ? -16.071 -0.180 -0.119 1.00 94.56 202 LEU A CA 1
ATOM 1605 C C . LEU A 1 202 ? -16.594 -0.151 -1.558 1.00 94.56 202 LEU A C 1
ATOM 1607 O O . LEU A 1 202 ? -17.129 0.865 -1.989 1.00 94.56 202 LEU A O 1
ATOM 1611 N N . THR A 1 203 ? -16.478 -1.254 -2.302 1.00 90.19 203 THR A N 1
ATOM 1612 C CA . THR A 1 203 ? -17.106 -1.368 -3.624 1.00 90.19 203 THR A CA 1
ATOM 1613 C C . THR A 1 203 ? -18.607 -1.099 -3.482 1.00 90.19 203 THR A C 1
ATOM 1615 O O . THR A 1 203 ? -19.265 -1.660 -2.600 1.00 90.19 203 THR A O 1
ATOM 1618 N N . ASP A 1 204 ? -19.114 -0.177 -4.301 1.00 89.00 204 ASP A N 1
ATOM 1619 C CA . ASP A 1 204 ? -20.509 0.281 -4.316 1.00 89.00 204 ASP A CA 1
ATOM 1620 C C . ASP A 1 204 ? -21.025 0.848 -2.979 1.00 89.00 204 ASP A C 1
ATOM 1622 O O . ASP A 1 204 ? -22.235 0.939 -2.749 1.00 89.00 204 ASP A O 1
ATOM 1626 N N . SER A 1 205 ? -20.135 1.239 -2.059 1.00 91.00 205 SER A N 1
ATOM 1627 C CA . SER A 1 205 ? -20.556 1.945 -0.853 1.00 91.00 205 SER A CA 1
ATOM 1628 C C . SER A 1 205 ? -20.954 3.384 -1.182 1.00 91.00 205 SER A C 1
ATOM 1630 O O . SER A 1 205 ? -20.364 4.052 -2.036 1.00 91.00 205 SER A O 1
ATOM 1632 N N . LYS A 1 206 ? -21.982 3.880 -0.486 1.00 88.19 206 LYS A N 1
ATOM 1633 C CA . LYS A 1 206 ? -22.391 5.278 -0.606 1.00 88.19 206 LYS A CA 1
ATOM 1634 C C . LYS A 1 206 ? -21.221 6.167 -0.170 1.00 88.19 206 LYS A C 1
ATOM 1636 O O . LYS A 1 206 ? -20.642 5.939 0.890 1.00 88.19 206 LYS A O 1
ATOM 1641 N N . ASP A 1 207 ? -20.870 7.140 -1.006 1.00 88.00 207 ASP A N 1
ATOM 1642 C CA . ASP A 1 207 ? -19.781 8.098 -0.773 1.00 88.00 207 ASP A CA 1
ATOM 1643 C C . ASP A 1 207 ? -18.392 7.454 -0.559 1.00 88.00 207 ASP A C 1
ATOM 1645 O O . ASP A 1 207 ? -17.487 8.103 -0.044 1.00 88.00 207 ASP A O 1
ATOM 1649 N N . ASN A 1 208 ? -18.200 6.189 -0.962 1.00 90.00 208 ASN A N 1
ATOM 1650 C CA . ASN A 1 208 ? -17.010 5.381 -0.653 1.00 90.00 208 ASN A CA 1
ATOM 1651 C C . ASN A 1 208 ? -16.697 5.313 0.850 1.00 90.00 208 ASN A C 1
ATOM 1653 O O . ASN A 1 208 ? -15.533 5.332 1.261 1.00 90.00 208 ASN A O 1
ATOM 1657 N N . SER A 1 209 ? -17.748 5.242 1.674 1.00 93.50 209 SER A N 1
ATOM 1658 C CA . SER A 1 209 ? -17.644 5.260 3.129 1.00 93.50 209 SER A CA 1
ATOM 1659 C C . SER A 1 209 ? -18.354 4.078 3.789 1.00 93.50 209 SER A C 1
ATOM 1661 O O . SER A 1 209 ? -19.394 3.603 3.319 1.00 93.50 209 SER A O 1
ATOM 1663 N N . ARG A 1 210 ? -17.797 3.589 4.901 1.00 95.06 210 ARG A N 1
ATOM 1664 C CA . ARG A 1 210 ? -18.424 2.596 5.791 1.00 95.06 210 ARG A CA 1
ATOM 1665 C C . ARG A 1 210 ? -18.202 2.989 7.247 1.00 95.06 210 ARG A C 1
ATOM 1667 O O . ARG A 1 210 ? -17.133 3.473 7.605 1.00 95.06 210 ARG A O 1
ATOM 1674 N N . THR A 1 211 ? -19.186 2.678 8.082 1.00 94.69 211 THR A N 1
ATOM 1675 C CA . THR A 1 211 ? -19.036 2.669 9.538 1.00 94.69 211 THR A CA 1
ATOM 1676 C C . THR A 1 211 ? -19.072 1.225 10.009 1.00 94.69 211 THR A C 1
ATOM 1678 O O . THR A 1 211 ? -19.959 0.477 9.587 1.00 94.69 211 THR A O 1
ATOM 1681 N N . VAL A 1 212 ? -18.117 0.845 10.851 1.00 90.25 212 VAL A N 1
ATOM 1682 C CA . VAL A 1 212 ? -17.983 -0.496 11.433 1.00 90.25 212 VAL A CA 1
ATOM 1683 C C . VAL A 1 212 ? -17.873 -0.440 12.947 1.00 90.25 212 VAL A C 1
ATOM 1685 O O . VAL A 1 212 ? -17.431 0.607 13.476 1.00 90.25 212 VAL A O 1
#

Sequence (212 aa):
MKNSVIINFSQETVEALNMENYTLCCFLACKSKNPSLFRPLCWNVTKRFMKSVLIEWEYSLSSYASTSVIMPDNVIYFPQPEPILSDSLSRLKSIAGSNYKIELKQRMLIKDYGEVLIDTENSNIFDTVLIQNDSDSEYATGICVYSNNDRKYYGSSVFKTFGGQAIDVTPANKIFLMFSSNDIQNNTVILKSENRGILIDLTDSKDNSRTV

pLDDT: mean 90.33, std 10.99, range [44.72, 98.12]

Radius of gyration: 17.63 Å; chains: 1; bounding box: 46×31×53 Å